Protein AF-0000000068344510 (afdb_homodimer)

pLDDT: mean 94.09, std 10.35, range [37.0, 98.81]

Sequence (194 aa):
MPDELRDVEIIECDMPLVMRVQVCKVINEGQKHCPDEPSFVQYIKKTLDRQFGKLWHVITVHGRYYSFYTYEMGYNFAFRKNDCIFLVYKTPDVEDSMPDELRDVEIIECDMPLVMRVQVCKVINEGQKHCPDEPSFVQYIKKTLDRQFGKLWHVITVHGRYYSFYTYEMGYNFAFRKNDCIFLVYKTPDVEDS

Foldseek 3Di:
DPPLVVVWAWDDFQADPVVVSVLSVQLVVLVVPPPDDVSSQVSSQVVCCVVPNHAKDKDKDQDDDDDDDAFDGNFWTWTDDPNIIITITGHDDVVVD/DPPLVVVWAWDDFQADPVVVSVLSVQLVVLVVPPPDDVSSQVSSQVVCCVVPNHAKDKDKDQDDDDDDDAFDGNFWTWTDDPNIIITITGHDDVVVD

InterPro domains:
  IPR001372 Dynein light chain, type 1/2 [PF01221] (8-91)
  IPR001372 Dynein light chain, type 1/2 [SM01375] (3-91)
  IPR037177 Dynein light chain superfamily [G3DSA:3.30.740.10] (2-91)
  IPR037177 Dynein light chain superfamily [SSF54648] (5-92)

Radius of gyration: 17.05 Å; Cα contacts (8 Å, |Δi|>4): 366; chains: 2; bounding box: 36×46×46 Å

Nearest PDB structures (foldseek):
  2pg1-assembly3_C  TM=8.761E-01  e=5.192E-07  Drosophila melanogaster
  3rjs-assembly1_A-2  TM=8.629E-01  e=4.582E-07  Toxoplasma gondii
  7y8w-assembly4_R  TM=8.671E-01  e=4.877E-07  Caenorhabditis elegans
  2xqq-assembly2_B  TM=8.659E-01  e=5.527E-07  Homo sapiens
  7cnu-assembly2_B  TM=8.631E-01  e=5.883E-07  Homo sapiens

Organism: Clonorchis sinensis (NCBI:txid79923)

Structure (mmCIF, N/CA/C/O backbone):
data_AF-0000000068344510-model_v1
#
loop_
_entity.id
_entity.type
_entity.pdbx_description
1 polymer 'Dynein light chain 1 cytoplasmic'
#
loop_
_atom_site.group_PDB
_atom_site.id
_atom_site.type_symbol
_atom_sit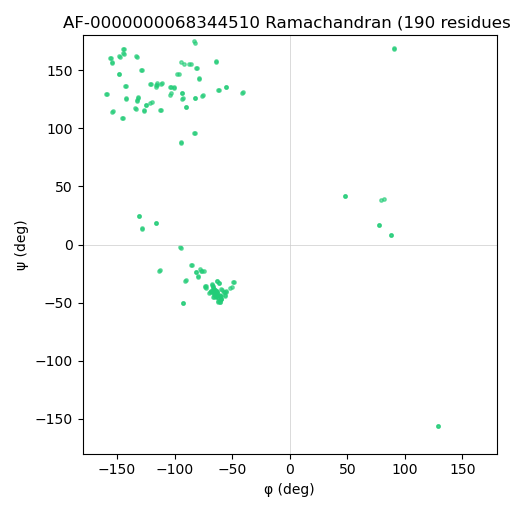e.label_atom_id
_atom_site.label_alt_id
_atom_site.label_comp_id
_atom_site.label_asym_id
_atom_site.label_entity_id
_atom_site.label_seq_id
_atom_site.pdbx_PDB_ins_code
_atom_site.Cartn_x
_atom_site.Cartn_y
_atom_site.Cartn_z
_atom_site.occupancy
_atom_site.B_iso_or_equiv
_atom_site.auth_seq_id
_atom_site.auth_comp_id
_atom_site.auth_asym_id
_atom_site.auth_atom_id
_atom_site.pdbx_PDB_model_num
ATOM 1 N N . MET A 1 1 ? -3.373 -18.516 -24.438 1 74.25 1 MET A N 1
ATOM 2 C CA . MET A 1 1 ? -3.104 -17.766 -23.219 1 74.25 1 MET A CA 1
ATOM 3 C C . MET A 1 1 ? -2.723 -18.719 -22.078 1 74.25 1 MET A C 1
ATOM 5 O O . MET A 1 1 ? -3.293 -19.797 -21.953 1 74.25 1 MET A O 1
ATOM 9 N N . PRO A 1 2 ? -1.475 -18.625 -21.453 1 84.25 2 PRO A N 1
ATOM 10 C CA . PRO A 1 2 ? -1.125 -19.531 -20.359 1 84.25 2 PRO A CA 1
ATOM 11 C C . PRO A 1 2 ? -2.279 -19.75 -19.391 1 84.25 2 PRO A C 1
ATOM 13 O O . PRO A 1 2 ? -3.029 -18.828 -19.094 1 84.25 2 PRO A O 1
ATOM 16 N N . ASP A 1 3 ? -2.613 -20.984 -19.047 1 86.38 3 ASP A N 1
ATOM 17 C CA . ASP A 1 3 ? -3.707 -21.406 -18.172 1 86.38 3 ASP A CA 1
ATOM 18 C C . ASP A 1 3 ? -3.705 -20.609 -16.875 1 86.38 3 ASP A C 1
ATOM 20 O O . ASP A 1 3 ? -4.766 -20.328 -16.297 1 86.38 3 ASP A O 1
ATOM 24 N N . GLU A 1 4 ? -2.467 -20.234 -16.438 1 88.12 4 GLU A N 1
ATOM 25 C CA . GLU A 1 4 ? -2.314 -19.5 -15.188 1 88.12 4 GLU A CA 1
ATOM 26 C C . GLU A 1 4 ? -3.035 -18.156 -15.242 1 88.12 4 GLU A C 1
ATOM 28 O O . GLU A 1 4 ? -3.578 -17.688 -14.234 1 88.12 4 GLU A O 1
ATOM 33 N N . LEU A 1 5 ? -3.092 -17.547 -16.375 1 90.25 5 LEU A N 1
ATOM 34 C CA . LEU A 1 5 ? -3.693 -16.219 -16.547 1 90.25 5 LEU A CA 1
ATOM 35 C C . LEU A 1 5 ? -5.215 -16.328 -16.562 1 90.25 5 LEU A C 1
ATOM 37 O O . LEU A 1 5 ? -5.906 -15.375 -16.188 1 90.25 5 LEU A O 1
ATOM 41 N N . ARG A 1 6 ? -5.668 -17.484 -16.891 1 88.94 6 ARG A N 1
ATOM 42 C CA . ARG A 1 6 ? -7.102 -17.672 -17.062 1 88.94 6 ARG A CA 1
ATOM 43 C C . ARG A 1 6 ? -7.812 -17.719 -15.711 1 88.94 6 ARG A C 1
ATOM 45 O O . ARG A 1 6 ? -8.977 -17.312 -15.602 1 88.94 6 ARG A O 1
ATOM 52 N N . ASP A 1 7 ? -7.141 -18.031 -14.68 1 91.38 7 ASP A N 1
ATOM 53 C CA . ASP A 1 7 ? -7.746 -18.25 -13.375 1 91.38 7 ASP A CA 1
ATOM 54 C C . ASP A 1 7 ? -7.707 -16.984 -12.531 1 91.38 7 ASP A C 1
ATOM 56 O O . ASP A 1 7 ? -8.211 -16.953 -11.406 1 91.38 7 ASP A O 1
ATOM 60 N N . VAL A 1 8 ? -7.082 -15.93 -13.078 1 96.38 8 VAL A N 1
ATOM 61 C CA . VAL A 1 8 ? -6.918 -14.695 -12.32 1 96.38 8 VAL A CA 1
ATOM 62 C C . VAL A 1 8 ? -7.605 -13.547 -13.047 1 96.38 8 VAL A C 1
ATOM 64 O O . VAL A 1 8 ? -7.324 -13.289 -14.219 1 96.38 8 VAL A O 1
ATOM 67 N N . GLU A 1 9 ? -8.555 -12.852 -12.391 1 97.06 9 GLU A N 1
ATOM 68 C CA . GLU A 1 9 ? -9.203 -11.672 -12.961 1 97.06 9 GLU A CA 1
ATOM 69 C C . GLU A 1 9 ? -8.352 -10.422 -12.742 1 97.06 9 GLU A C 1
ATOM 71 O O . GLU A 1 9 ? -8.484 -9.742 -11.719 1 97.06 9 GLU A O 1
ATOM 76 N N . ILE A 1 10 ? -7.582 -10.094 -13.75 1 97.5 10 ILE A N 1
ATOM 77 C CA . ILE A 1 10 ? -6.637 -8.984 -13.648 1 97.5 10 ILE A CA 1
ATOM 78 C C . ILE A 1 10 ? -7.363 -7.668 -13.906 1 97.5 10 ILE A C 1
ATOM 80 O O . ILE A 1 10 ? -8.078 -7.527 -14.898 1 97.5 10 ILE A O 1
ATOM 84 N N . ILE A 1 11 ? -7.203 -6.809 -12.977 1 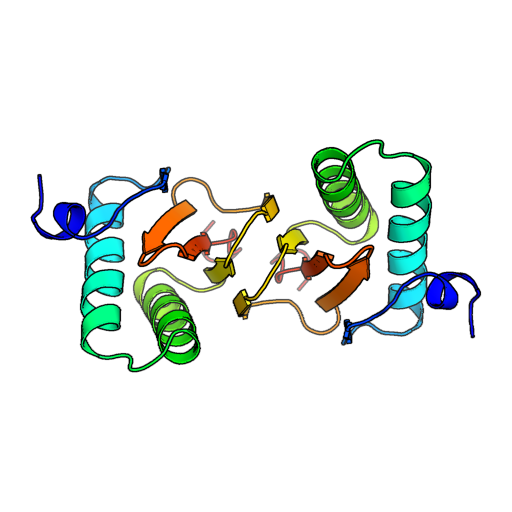96.5 11 ILE A N 1
ATOM 85 C CA . ILE A 1 11 ? -7.816 -5.488 -13.062 1 96.5 11 ILE A CA 1
ATOM 86 C C . ILE A 1 11 ? -6.844 -4.504 -13.703 1 96.5 11 ILE A C 1
ATOM 88 O O . ILE A 1 11 ? -7.234 -3.689 -14.539 1 96.5 11 ILE A O 1
ATOM 92 N N . GLU A 1 12 ? -5.633 -4.449 -13.227 1 97.31 12 GLU A N 1
ATOM 93 C CA . GLU A 1 12 ? -4.543 -3.592 -13.688 1 97.31 12 GLU A CA 1
ATOM 94 C C . GLU A 1 12 ? -3.205 -4.32 -13.633 1 97.31 12 GLU A C 1
ATOM 96 O O . GLU A 1 12 ? -2.932 -5.062 -12.68 1 97.31 12 GLU A O 1
ATOM 101 N N . CYS A 1 13 ? -2.412 -4.117 -14.758 1 98.38 13 CYS A N 1
ATOM 102 C CA . CYS A 1 13 ? -1.115 -4.781 -14.781 1 98.38 13 CYS A CA 1
ATOM 103 C C . CYS A 1 13 ? -0.174 -4.098 -15.766 1 98.38 13 CYS A C 1
ATOM 105 O O . CYS A 1 13 ? -0.553 -3.828 -16.906 1 98.38 13 CYS A O 1
ATOM 107 N N . ASP A 1 14 ? 1.009 -3.793 -15.281 1 98.06 14 ASP A N 1
ATOM 108 C CA . ASP A 1 14 ? 2.031 -3.332 -16.219 1 98.06 14 ASP A CA 1
ATOM 109 C C . ASP A 1 14 ? 3.205 -4.309 -16.266 1 98.06 14 ASP A C 1
ATOM 111 O O . ASP A 1 14 ? 4.277 -3.971 -16.781 1 98.06 14 ASP A O 1
ATOM 115 N N . MET A 1 15 ? 2.977 -5.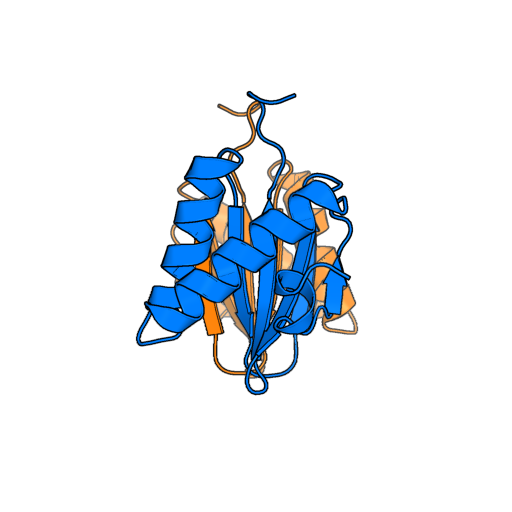543 -15.797 1 97.44 15 MET A N 1
ATOM 116 C CA . MET A 1 15 ? 4.016 -6.57 -15.797 1 97.44 15 MET A CA 1
ATOM 117 C C . MET A 1 15 ? 4.18 -7.176 -17.188 1 97.44 15 MET A C 1
ATOM 119 O O . MET A 1 15 ? 3.191 -7.414 -17.891 1 97.44 15 MET A O 1
ATOM 123 N N . PRO A 1 16 ? 5.426 -7.469 -17.516 1 96.69 16 PRO A N 1
ATOM 124 C CA . PRO A 1 16 ? 5.586 -8.25 -18.75 1 96.69 16 PRO A CA 1
ATOM 125 C C . PRO A 1 16 ? 4.969 -9.641 -18.656 1 96.69 16 PRO A C 1
ATOM 127 O O . PRO A 1 16 ? 4.797 -10.172 -17.547 1 96.69 16 PRO A O 1
ATOM 130 N N . LEU A 1 17 ? 4.68 -10.156 -19.844 1 95.75 17 LEU A N 1
ATOM 131 C CA . LEU A 1 17 ? 3.939 -11.414 -19.891 1 95.75 17 LEU A CA 1
ATOM 132 C C . LEU A 1 17 ? 4.656 -12.5 -19.109 1 95.75 17 LEU A C 1
ATOM 134 O O . LEU A 1 17 ? 4.023 -13.266 -18.375 1 95.75 17 LEU A O 1
ATOM 138 N N . VAL A 1 18 ? 5.906 -12.57 -19.266 1 95.12 18 VAL A N 1
ATOM 139 C CA . VAL A 1 18 ? 6.684 -13.625 -18.625 1 95.12 18 VAL A CA 1
ATOM 140 C C . VAL A 1 18 ? 6.535 -13.531 -17.109 1 95.12 18 VAL A C 1
ATOM 142 O O . VAL A 1 18 ? 6.266 -14.531 -16.438 1 95.12 18 VAL A O 1
ATOM 145 N N . MET A 1 19 ? 6.68 -12.383 -16.562 1 96.5 19 MET A N 1
ATOM 146 C CA . MET A 1 19 ? 6.543 -12.188 -15.117 1 96.5 19 MET A CA 1
ATOM 147 C C . MET A 1 19 ? 5.094 -12.367 -14.68 1 96.5 19 MET A C 1
ATOM 149 O O . MET A 1 19 ? 4.828 -12.969 -13.641 1 96.5 19 MET A O 1
ATOM 153 N N . ARG A 1 20 ? 4.246 -11.852 -15.461 1 97.5 20 ARG A N 1
ATOM 154 C CA . ARG A 1 20 ? 2.822 -11.938 -15.164 1 97.5 20 ARG A CA 1
ATOM 155 C C . ARG A 1 20 ? 2.389 -13.383 -14.969 1 97.5 20 ARG A C 1
ATOM 157 O O . ARG A 1 20 ? 1.623 -13.695 -14.055 1 97.5 20 ARG A O 1
ATOM 164 N N . VAL A 1 21 ? 2.922 -14.25 -15.812 1 97.19 21 VAL A N 1
ATOM 165 C CA . VAL A 1 21 ? 2.592 -15.672 -15.734 1 97.19 21 VAL A CA 1
ATOM 166 C C . VAL A 1 21 ? 3.09 -16.234 -14.406 1 97.19 21 VAL A C 1
ATOM 168 O O . VAL A 1 21 ? 2.377 -17 -13.742 1 97.19 21 VAL A O 1
ATOM 171 N N . GLN A 1 22 ? 4.285 -15.859 -14.047 1 97.5 22 GLN A N 1
ATOM 172 C CA . GLN A 1 22 ? 4.875 -16.344 -12.805 1 97.5 22 GLN A CA 1
ATOM 173 C C . GLN A 1 22 ? 4.098 -15.836 -11.594 1 97.5 22 GLN A C 1
ATOM 175 O O . GLN A 1 22 ? 3.85 -16.578 -10.648 1 97.5 22 GLN A O 1
ATOM 180 N N . VAL A 1 23 ? 3.672 -14.617 -11.562 1 98.25 23 VAL A N 1
ATOM 181 C CA . VAL A 1 23 ? 2.9 -14.031 -10.469 1 98.25 23 VAL A CA 1
ATOM 182 C C . VAL A 1 23 ? 1.546 -14.727 -10.359 1 98.25 23 VAL A C 1
ATOM 184 O O . VAL A 1 23 ? 1.095 -15.055 -9.266 1 98.25 23 VAL A O 1
ATOM 187 N N . CYS A 1 24 ? 0.97 -15.039 -11.508 1 98.38 24 CYS A N 1
ATOM 188 C CA . CYS A 1 24 ? -0.304 -15.742 -11.5 1 98.38 24 CYS A CA 1
ATOM 189 C C . CYS A 1 24 ? -0.142 -17.156 -10.945 1 98.38 24 CYS A C 1
ATOM 191 O O . CYS A 1 24 ? -1.038 -17.656 -10.266 1 98.38 24 CYS A O 1
ATOM 193 N N . LYS A 1 25 ? 0.972 -17.719 -11.266 1 97.81 25 LYS A N 1
ATOM 194 C CA . LYS A 1 25 ? 1.245 -19.016 -10.68 1 97.81 25 LYS A CA 1
ATOM 195 C C . LYS A 1 25 ? 1.303 -18.938 -9.156 1 97.81 25 LYS A C 1
ATOM 197 O O . LYS A 1 25 ? 0.74 -19.797 -8.469 1 97.81 25 LYS A O 1
ATOM 202 N N . VAL A 1 26 ? 1.948 -17.969 -8.625 1 98.31 26 VAL A N 1
ATOM 203 C CA . VAL A 1 26 ? 2.049 -17.75 -7.188 1 98.31 26 VAL A CA 1
ATOM 204 C C . VAL A 1 26 ? 0.655 -17.562 -6.594 1 98.31 26 VAL A C 1
ATOM 206 O O . VAL A 1 26 ? 0.332 -18.156 -5.559 1 98.31 26 VAL A O 1
ATOM 209 N N . ILE A 1 27 ? -0.2 -16.781 -7.23 1 98.31 27 ILE A N 1
ATOM 210 C CA . ILE A 1 27 ? -1.553 -16.484 -6.773 1 98.31 27 ILE A CA 1
ATOM 211 C C . ILE A 1 27 ? -2.383 -17.766 -6.758 1 98.31 27 ILE A C 1
ATOM 213 O O . ILE A 1 27 ? -3.051 -18.062 -5.766 1 98.31 27 ILE A O 1
ATOM 217 N N . ASN A 1 28 ? -2.201 -18.516 -7.867 1 97.62 28 ASN A N 1
ATOM 218 C CA . ASN A 1 28 ? -2.973 -19.75 -7.984 1 97.62 28 ASN A CA 1
ATOM 219 C C . ASN A 1 28 ? -2.557 -20.766 -6.934 1 97.62 28 ASN A C 1
ATOM 221 O O . ASN A 1 28 ? -3.408 -21.438 -6.336 1 97.62 28 ASN A O 1
ATOM 225 N N . GLU A 1 29 ? -1.291 -20.891 -6.688 1 97.69 29 GLU A N 1
ATOM 226 C CA . GLU A 1 29 ? -0.787 -21.781 -5.652 1 97.69 29 GLU A CA 1
ATOM 227 C C . GLU A 1 29 ? -1.246 -21.344 -4.266 1 97.69 29 GLU A C 1
ATOM 229 O O . GLU A 1 29 ? -1.663 -22.172 -3.453 1 97.69 29 GLU A O 1
ATOM 234 N N . GLY A 1 30 ? -1.174 -20.047 -3.941 1 97.75 30 GLY A N 1
ATOM 235 C CA . GLY A 1 30 ? -1.638 -19.531 -2.664 1 97.75 30 GLY A CA 1
ATOM 236 C C . GLY A 1 30 ? -3.109 -19.812 -2.41 1 97.75 30 GLY A C 1
ATOM 237 O O . GLY A 1 30 ? -3.5 -20.141 -1.287 1 97.75 30 GLY A O 1
ATOM 238 N N . GLN A 1 31 ? -3.896 -19.688 -3.484 1 95.94 31 GLN A N 1
ATOM 239 C CA . GLN A 1 31 ? -5.332 -19.922 -3.365 1 95.94 31 GLN A CA 1
ATOM 240 C C . GLN A 1 31 ? -5.629 -21.359 -2.965 1 95.94 31 GLN A C 1
ATOM 242 O O . GLN A 1 31 ? -6.598 -21.625 -2.248 1 95.94 31 GLN A O 1
ATOM 247 N N . LYS A 1 32 ? -4.777 -22.219 -3.387 1 95.62 32 LYS A N 1
ATOM 248 C CA . LYS A 1 32 ? -4.969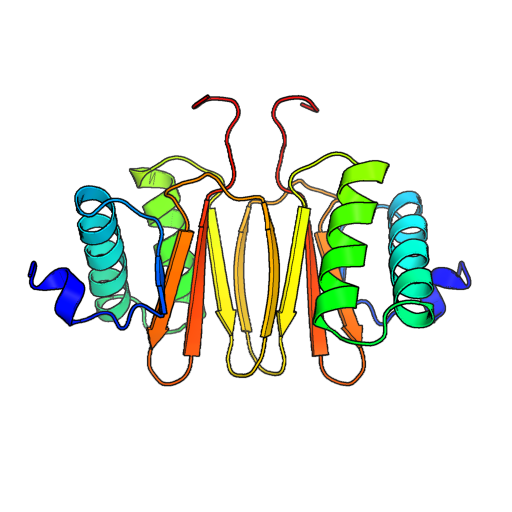 -23.641 -3.1 1 95.62 32 LYS A CA 1
ATOM 249 C C . LYS A 1 32 ? -4.527 -23.969 -1.679 1 95.62 32 LYS A C 1
ATOM 251 O O . LYS A 1 32 ? -5.141 -24.812 -1.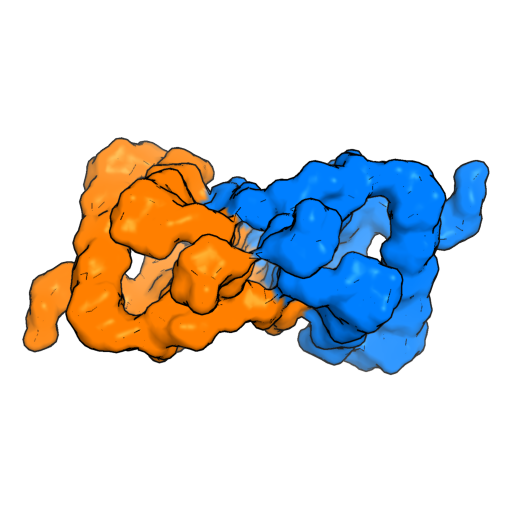016 1 95.62 32 LYS A O 1
ATOM 256 N N . HIS A 1 33 ? -3.57 -23.188 -1.145 1 96.44 33 HIS A N 1
ATOM 257 C CA . HIS A 1 33 ? -2.895 -23.656 0.065 1 96.44 33 HIS A CA 1
ATOM 258 C C . HIS A 1 33 ? -3.24 -22.766 1.256 1 96.44 33 HIS A C 1
ATOM 260 O O . HIS A 1 33 ? -3.092 -23.172 2.408 1 96.44 33 HIS A O 1
ATOM 266 N N . CYS A 1 34 ? -3.67 -21.531 1.018 1 97.69 34 CYS A N 1
ATOM 267 C CA . CYS A 1 34 ? -3.938 -20.609 2.115 1 97.69 34 CYS A CA 1
ATOM 268 C C . CYS A 1 34 ? -5.402 -20.656 2.529 1 97.69 34 CYS A C 1
ATOM 270 O O . CYS A 1 34 ? -6.293 -20.484 1.696 1 97.69 34 CYS A O 1
ATOM 272 N N . PRO A 1 35 ? -5.66 -20.797 3.799 1 96.94 35 PRO A N 1
ATOM 273 C CA . PRO A 1 35 ? -7.035 -21 4.258 1 96.94 35 PRO A CA 1
ATOM 274 C C . PRO A 1 35 ? -7.82 -19.703 4.363 1 96.94 35 PRO A C 1
ATOM 276 O O . PRO A 1 35 ? -9.055 -19.719 4.398 1 96.94 35 PRO A O 1
ATOM 279 N N . ASP A 1 36 ? -7.113 -18.609 4.52 1 97 36 ASP A N 1
ATOM 280 C CA . ASP A 1 36 ? -7.793 -17.328 4.738 1 97 36 ASP A CA 1
ATOM 281 C C . ASP A 1 36 ? -7.047 -16.188 4.055 1 97 36 ASP A C 1
ATOM 283 O O . ASP A 1 36 ? -5.945 -16.391 3.531 1 97 36 ASP A O 1
ATOM 287 N N . GLU A 1 37 ? -7.734 -15.078 4.008 1 96.06 37 GLU A N 1
ATOM 288 C CA . GLU A 1 37 ? -7.227 -13.93 3.268 1 96.06 37 GLU A CA 1
ATOM 289 C C . GLU A 1 37 ? -5.918 -13.422 3.867 1 96.06 37 GLU A C 1
ATOM 291 O O . GLU A 1 37 ? -4.953 -13.164 3.141 1 96.06 37 GLU A O 1
ATOM 296 N N . PRO A 1 38 ? -5.758 -13.336 5.23 1 97.5 38 PRO A N 1
ATOM 297 C CA . PRO A 1 38 ? -4.477 -12.883 5.77 1 97.5 38 PRO A CA 1
ATOM 298 C C . PRO A 1 38 ? -3.32 -13.82 5.426 1 97.5 38 PRO A C 1
ATOM 300 O O . PRO A 1 38 ? -2.229 -13.359 5.082 1 97.5 38 PRO A O 1
ATOM 303 N N . SER A 1 39 ? -3.551 -15.062 5.492 1 98.12 39 SER A N 1
ATOM 304 C CA . SER A 1 39 ? -2.502 -16.016 5.141 1 98.12 39 SER A CA 1
ATOM 305 C C . SER A 1 39 ? -2.172 -15.953 3.654 1 98.12 39 SER A C 1
ATOM 307 O O . SER A 1 39 ? -1.014 -16.109 3.264 1 98.12 39 SER A O 1
ATOM 309 N N . PHE A 1 40 ? -3.197 -15.688 2.875 1 98.38 40 PHE A N 1
ATOM 310 C CA . PHE A 1 40 ? -3.031 -15.555 1.433 1 98.38 40 PHE A CA 1
ATOM 311 C C . PHE A 1 40 ? -2.189 -14.328 1.096 1 98.38 40 PHE A C 1
ATOM 313 O O . PHE A 1 40 ? -1.234 -14.422 0.321 1 98.38 40 PHE A O 1
ATOM 320 N N . VAL A 1 41 ? -2.5 -13.227 1.75 1 98.5 41 VAL A N 1
ATOM 321 C CA . VAL A 1 41 ? -1.786 -11.969 1.56 1 98.5 41 VAL A CA 1
ATOM 322 C C . VAL A 1 41 ? -0.325 -12.141 1.971 1 98.5 41 VAL A C 1
ATOM 324 O O . VAL A 1 41 ? 0.583 -11.766 1.223 1 98.5 41 VAL A O 1
ATOM 327 N N . GLN A 1 42 ? -0.113 -12.742 3.088 1 98.62 42 GLN A N 1
ATOM 328 C CA . GLN A 1 42 ? 1.238 -12.969 3.588 1 98.62 42 GLN A CA 1
ATOM 329 C C . GLN A 1 42 ? 2.023 -13.891 2.656 1 98.62 42 GLN A C 1
ATOM 331 O O . GLN A 1 42 ? 3.195 -13.641 2.371 1 98.62 42 GLN A O 1
ATOM 336 N N . TYR A 1 43 ? 1.381 -14.914 2.141 1 98.81 43 TYR A N 1
ATOM 337 C CA . TYR A 1 43 ? 2.014 -15.875 1.245 1 98.81 43 TYR A CA 1
ATOM 338 C C . TYR A 1 43 ? 2.49 -15.203 -0.035 1 98.81 43 TYR A C 1
ATOM 340 O O . TYR A 1 43 ? 3.633 -15.391 -0.455 1 98.81 43 TYR A O 1
ATOM 348 N N . ILE A 1 44 ? 1.583 -14.422 -0.643 1 98.69 44 ILE A N 1
ATOM 349 C CA . ILE A 1 44 ? 1.931 -13.758 -1.896 1 98.69 44 ILE A CA 1
ATOM 350 C C . ILE A 1 44 ? 3.123 -12.828 -1.676 1 98.69 44 ILE A C 1
ATOM 352 O O . ILE A 1 44 ? 4.105 -12.883 -2.42 1 98.69 44 ILE A O 1
ATOM 356 N N . LYS A 1 45 ? 3.027 -12.023 -0.656 1 98.75 45 LYS A N 1
ATOM 357 C CA . LYS A 1 45 ? 4.078 -11.047 -0.39 1 98.75 45 LYS A CA 1
ATOM 358 C C . LYS A 1 45 ? 5.422 -11.727 -0.164 1 98.75 45 LYS A C 1
ATOM 360 O O . LYS A 1 45 ? 6.426 -11.352 -0.773 1 98.75 45 LYS A O 1
ATOM 365 N N . LYS A 1 46 ? 5.469 -12.75 0.642 1 98.5 46 LYS A N 1
ATOM 366 C CA . LYS A 1 46 ? 6.715 -13.43 0.983 1 98.5 46 LYS A CA 1
ATOM 367 C C . LYS A 1 46 ? 7.285 -14.172 -0.223 1 98.5 46 LYS A C 1
ATOM 369 O O . LYS A 1 46 ? 8.5 -14.18 -0.439 1 98.5 46 LYS A O 1
ATOM 374 N N . THR A 1 47 ? 6.426 -14.789 -0.986 1 98.69 47 THR A N 1
ATOM 375 C CA . THR A 1 47 ? 6.871 -15.539 -2.156 1 98.69 47 THR A CA 1
ATOM 376 C C . THR A 1 47 ? 7.457 -14.602 -3.207 1 98.69 47 THR A C 1
ATOM 378 O O . THR A 1 47 ? 8.516 -14.891 -3.779 1 98.69 47 THR A O 1
ATOM 381 N N . LEU A 1 48 ? 6.859 -13.477 -3.377 1 98.5 48 LEU A N 1
ATOM 382 C CA . LEU A 1 48 ? 7.355 -12.531 -4.367 1 98.5 48 LEU A CA 1
ATOM 383 C C . LEU A 1 48 ? 8.648 -11.867 -3.893 1 98.5 48 LEU A C 1
ATOM 385 O O . LEU A 1 48 ? 9.547 -11.609 -4.691 1 98.5 48 LEU A O 1
ATOM 389 N N . ASP A 1 49 ? 8.695 -11.641 -2.605 1 97.56 49 ASP A N 1
ATOM 390 C CA . ASP A 1 49 ? 9.969 -11.164 -2.066 1 97.56 49 ASP A CA 1
ATOM 391 C C . ASP A 1 49 ? 11.102 -12.141 -2.381 1 97.56 49 ASP A C 1
ATOM 393 O O . ASP A 1 49 ? 12.203 -11.727 -2.746 1 97.56 49 ASP A O 1
ATOM 397 N N . ARG A 1 50 ? 10.812 -13.359 -2.27 1 97.94 50 ARG A N 1
ATOM 398 C CA . ARG A 1 50 ? 11.82 -14.398 -2.461 1 97.94 50 ARG A CA 1
ATOM 399 C C . ARG A 1 50 ? 12.164 -14.562 -3.938 1 97.94 50 ARG A C 1
ATOM 401 O O . ARG A 1 50 ? 13.328 -14.727 -4.297 1 97.94 50 ARG A O 1
ATOM 408 N N . GLN A 1 51 ? 11.195 -14.422 -4.785 1 97.56 51 GLN A N 1
ATOM 409 C CA . GLN A 1 51 ? 11.383 -14.773 -6.191 1 97.56 51 GLN A CA 1
ATOM 410 C C . GLN A 1 51 ? 11.867 -13.57 -6.996 1 97.56 51 GLN A C 1
ATOM 412 O O . GLN A 1 51 ? 12.609 -13.727 -7.965 1 97.56 51 GLN A O 1
ATOM 41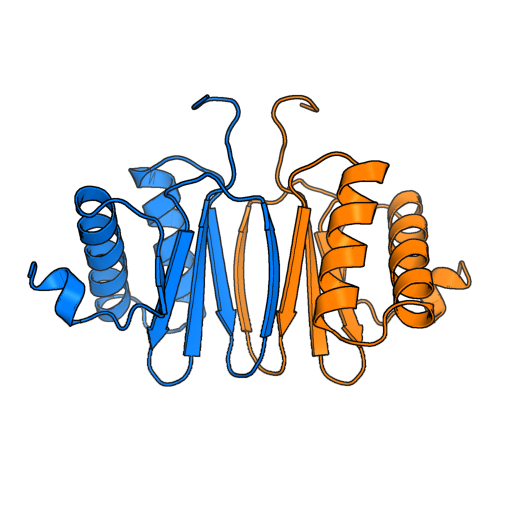7 N N . PHE A 1 52 ? 11.422 -12.375 -6.531 1 96.12 52 PHE A N 1
ATOM 418 C CA . PHE A 1 52 ? 11.68 -11.227 -7.395 1 96.12 52 PHE A CA 1
ATOM 419 C C . PHE A 1 52 ? 12.367 -10.109 -6.621 1 96.12 52 PHE A C 1
ATOM 421 O O . PHE A 1 52 ? 12.445 -8.977 -7.098 1 96.12 52 PHE A O 1
ATOM 428 N N . GLY A 1 53 ? 12.852 -10.367 -5.461 1 94.88 53 GLY A N 1
ATOM 429 C CA . GLY A 1 53 ? 13.484 -9.352 -4.645 1 94.88 53 GLY A CA 1
ATOM 430 C C . GLY A 1 53 ? 12.523 -8.641 -3.713 1 94.88 53 GLY A C 1
ATOM 431 O O . GLY A 1 53 ? 11.312 -8.641 -3.949 1 94.88 53 GLY A O 1
ATOM 432 N N . LYS A 1 54 ? 12.992 -7.891 -2.795 1 94.25 54 LYS A N 1
ATOM 433 C CA . LYS A 1 54 ? 12.219 -7.355 -1.677 1 94.25 54 LYS A CA 1
ATOM 434 C C . LYS A 1 54 ? 11.453 -6.102 -2.086 1 94.25 54 LYS A C 1
ATOM 436 O O . LYS A 1 54 ? 11.539 -5.66 -3.234 1 94.25 54 LYS A O 1
ATOM 441 N N . LEU A 1 55 ? 10.578 -5.641 -1.058 1 96.06 55 LEU A N 1
ATOM 442 C CA . LEU A 1 55 ? 9.797 -4.41 -1.02 1 96.06 55 LEU A CA 1
ATOM 443 C C . LEU A 1 55 ? 8.5 -4.566 -1.807 1 96.06 55 LEU A C 1
ATOM 445 O O . LEU A 1 55 ? 8.141 -3.697 -2.604 1 96.06 55 LEU A O 1
ATOM 449 N N . TRP A 1 56 ? 7.953 -5.707 -1.659 1 98.06 56 TRP A N 1
ATOM 450 C CA . TRP A 1 56 ? 6.617 -5.922 -2.201 1 98.06 56 TRP A CA 1
ATOM 451 C C . TRP A 1 56 ? 5.547 -5.48 -1.207 1 98.06 56 TRP A C 1
ATOM 453 O O . TRP A 1 56 ? 5.785 -5.461 0.003 1 98.06 56 TRP A O 1
ATOM 463 N N . HIS A 1 57 ? 4.387 -5.16 -1.734 1 98.75 57 HIS A N 1
ATOM 464 C CA . HIS A 1 57 ? 3.201 -4.727 -1.006 1 98.75 57 HIS A CA 1
ATOM 465 C C . HIS A 1 57 ? 1.962 -5.484 -1.475 1 98.75 57 HIS A C 1
ATOM 467 O O . HIS A 1 57 ? 1.69 -5.555 -2.676 1 98.75 57 HIS A O 1
ATOM 473 N N . VAL A 1 58 ? 1.272 -6.121 -0.59 1 98.81 58 VAL A N 1
ATOM 474 C CA . VAL A 1 58 ? 0.008 -6.773 -0.916 1 98.81 58 VAL A CA 1
ATOM 475 C C . VAL A 1 58 ? -1.093 -6.258 0.008 1 98.81 58 VAL A C 1
ATOM 477 O O . VAL A 1 58 ? -0.977 -6.348 1.232 1 98.81 58 VAL A O 1
ATOM 480 N N . ILE A 1 59 ? -2.115 -5.684 -0.515 1 98.62 59 ILE A N 1
ATOM 481 C CA . ILE A 1 59 ? -3.236 -5.117 0.228 1 98.62 59 ILE A CA 1
ATOM 482 C C . ILE A 1 59 ? -4.555 -5.602 -0.377 1 98.62 59 ILE A C 1
ATOM 484 O O . ILE A 1 59 ? -4.73 -5.574 -1.598 1 98.62 59 ILE A O 1
ATOM 488 N N . THR A 1 60 ? -5.422 -6.152 0.375 1 98.06 60 THR A N 1
ATOM 489 C CA . THR A 1 60 ? -6.754 -6.52 -0.096 1 98.06 60 THR A CA 1
ATOM 490 C C . THR A 1 60 ? -7.773 -5.453 0.278 1 98.06 60 THR A C 1
ATOM 492 O O . THR A 1 60 ? -7.68 -4.84 1.344 1 98.06 60 THR A O 1
ATOM 495 N N . VAL A 1 61 ? -8.734 -5.258 -0.523 1 97 61 VAL A N 1
ATOM 496 C CA . VAL A 1 61 ? -9.781 -4.262 -0.285 1 97 61 VAL A CA 1
ATOM 497 C C . VAL A 1 61 ? -11.148 -4.875 -0.567 1 97 61 VAL A C 1
ATOM 499 O O . VAL A 1 61 ? -11.414 -5.336 -1.681 1 97 61 VAL A O 1
ATOM 502 N N . HIS A 1 62 ? -11.93 -4.91 0.53 1 95.62 62 HIS A N 1
ATOM 503 C CA . HIS A 1 62 ? -13.336 -5.246 0.363 1 95.62 62 HIS A CA 1
ATOM 504 C C . HIS A 1 62 ? -14.195 -3.992 0.243 1 95.62 62 HIS A C 1
ATOM 506 O O . HIS A 1 62 ? -14.547 -3.379 1.252 1 95.62 62 HIS A O 1
ATOM 512 N N . GLY A 1 63 ? -14.375 -3.451 -0.998 1 93.12 63 GLY A N 1
ATOM 513 C CA . GLY A 1 63 ? -15.094 -2.207 -1.229 1 93.12 63 GLY A CA 1
ATOM 514 C C . GLY A 1 63 ? -14.312 -1.219 -2.076 1 93.12 63 GLY A C 1
ATOM 515 O O . GLY A 1 63 ? -13.453 -1.612 -2.863 1 93.12 63 GLY A O 1
ATOM 516 N N . ARG A 1 64 ? -14.641 0.038 -1.925 1 94.25 64 ARG A N 1
ATOM 517 C CA . ARG A 1 64 ? -14 1.091 -2.709 1 94.25 64 ARG A CA 1
ATOM 518 C C . ARG A 1 64 ? -12.656 1.48 -2.109 1 94.25 64 ARG A C 1
ATOM 520 O O . ARG A 1 64 ? -12.438 1.315 -0.907 1 94.25 64 ARG A O 1
ATOM 527 N N . TYR A 1 65 ? -11.82 1.944 -3.031 1 96.81 65 TYR A N 1
ATOM 528 C CA . TYR A 1 65 ? -10.508 2.398 -2.586 1 96.81 65 TYR A CA 1
ATOM 529 C C . TYR A 1 65 ? -9.938 3.438 -3.543 1 96.81 65 TYR A C 1
ATOM 531 O O . TYR A 1 65 ? -10.359 3.525 -4.699 1 96.81 65 TYR A O 1
ATOM 539 N N . TYR A 1 66 ? -9.062 4.23 -3.047 1 97.38 66 TYR A N 1
ATOM 540 C CA . TYR A 1 66 ? -8.164 5.074 -3.826 1 97.38 66 TYR A CA 1
ATOM 541 C C . TYR A 1 66 ? -6.719 4.879 -3.391 1 97.38 66 TYR A C 1
ATOM 543 O O . TYR A 1 66 ? -6.453 4.488 -2.252 1 97.38 66 TYR A O 1
ATOM 551 N N . SER A 1 67 ? -5.855 5.059 -4.309 1 97.75 67 SER A N 1
ATOM 552 C CA . SER A 1 67 ? -4.457 4.844 -3.959 1 97.75 67 SER A CA 1
ATOM 553 C C . SER A 1 67 ? -3.539 5.77 -4.754 1 97.75 67 SER A C 1
ATOM 555 O O . SER A 1 67 ? -3.869 6.164 -5.875 1 97.75 67 SER A O 1
ATOM 557 N N . PHE A 1 68 ? -2.475 6.168 -4.121 1 97.94 68 PHE A N 1
ATOM 558 C CA . PHE A 1 68 ? -1.366 6.883 -4.742 1 97.94 68 PHE A CA 1
ATOM 559 C C . PHE A 1 68 ? -0.04 6.48 -4.109 1 97.94 68 PHE A C 1
ATOM 561 O O . PHE A 1 68 ? 0.186 6.723 -2.922 1 97.94 68 PHE A O 1
ATOM 568 N N . TYR A 1 69 ? 0.768 5.734 -4.855 1 97.44 69 TYR A N 1
ATOM 569 C CA . TYR A 1 69 ? 2.018 5.215 -4.316 1 97.44 69 TYR A CA 1
ATOM 570 C C . TYR A 1 69 ? 3.082 5.109 -5.402 1 97.44 69 TYR A C 1
ATOM 572 O O . TYR A 1 69 ? 2.768 5.152 -6.594 1 97.44 69 TYR A O 1
ATOM 580 N N . THR A 1 70 ? 4.273 5.012 -4.992 1 93.19 70 THR A N 1
ATOM 581 C CA . THR A 1 70 ? 5.402 4.828 -5.898 1 93.19 70 THR A CA 1
ATOM 582 C C . THR A 1 70 ? 5.727 3.346 -6.062 1 93.19 70 THR A C 1
ATOM 584 O O . THR A 1 70 ? 5.848 2.619 -5.07 1 93.19 70 THR A O 1
ATOM 587 N N . TYR A 1 71 ? 5.762 2.898 -7.227 1 94.62 71 TYR A N 1
ATOM 588 C CA . TYR A 1 71 ? 6.148 1.516 -7.477 1 94.62 71 TYR A CA 1
ATOM 589 C C . TYR A 1 71 ? 7.168 1.432 -8.602 1 94.62 71 TYR A C 1
ATOM 591 O O . TYR A 1 71 ? 7.363 2.396 -9.352 1 94.62 71 TYR A O 1
ATOM 599 N N . GLU A 1 72 ? 7.859 0.353 -8.688 1 94.56 72 GLU A N 1
ATOM 600 C CA . GLU A 1 72 ? 8.773 0.069 -9.789 1 94.56 72 GLU A CA 1
ATOM 601 C C . GLU A 1 72 ? 8.008 -0.328 -11.047 1 94.56 72 GLU A C 1
ATOM 603 O O . GLU A 1 72 ? 7.184 -1.245 -11.016 1 94.56 72 GLU A O 1
ATOM 608 N N . MET A 1 73 ? 8.398 0.391 -12.117 1 95.19 73 MET A N 1
ATOM 609 C CA . MET A 1 73 ? 7.711 0.102 -13.375 1 95.19 73 MET A CA 1
ATOM 610 C C . MET A 1 73 ? 7.82 -1.377 -13.727 1 95.19 73 MET A C 1
ATOM 612 O O . MET A 1 73 ? 8.891 -1.971 -13.602 1 95.19 73 MET A O 1
ATOM 616 N N . GLY A 1 74 ? 6.691 -2 -14.156 1 97.19 74 GLY A N 1
ATOM 617 C CA . GLY A 1 74 ? 6.684 -3.398 -14.562 1 97.19 74 GLY A CA 1
ATOM 618 C C . GLY A 1 74 ? 6.438 -4.352 -13.406 1 97.19 74 GLY A C 1
ATOM 619 O O . GLY A 1 74 ? 6.566 -5.566 -13.562 1 97.19 74 GLY A O 1
ATOM 620 N N . TYR A 1 75 ? 6.098 -3.762 -12.281 1 98 75 TYR A N 1
ATOM 621 C CA . TYR A 1 75 ? 5.926 -4.633 -11.125 1 98 75 TYR A CA 1
ATOM 622 C C . TYR A 1 75 ? 4.613 -4.344 -10.406 1 98 75 TYR A C 1
ATOM 624 O O . TYR A 1 75 ? 4.512 -4.504 -9.188 1 98 75 TYR A O 1
ATOM 632 N N . ASN A 1 76 ? 3.66 -3.803 -11.078 1 98.5 76 ASN A N 1
ATOM 633 C CA . ASN A 1 76 ? 2.328 -3.557 -10.539 1 98.5 76 ASN A CA 1
ATOM 634 C C . ASN A 1 76 ? 1.318 -4.582 -11.055 1 98.5 76 ASN A C 1
ATOM 636 O O . ASN A 1 76 ? 1.278 -4.871 -12.25 1 98.5 76 ASN A O 1
ATOM 640 N N . PHE A 1 77 ? 0.526 -5.078 -10.195 1 98.69 77 PHE A N 1
ATOM 641 C CA . PHE A 1 77 ? -0.417 -6.148 -10.492 1 98.69 77 PHE A CA 1
ATOM 642 C C . PHE A 1 77 ? -1.609 -6.102 -9.547 1 98.69 77 PHE A C 1
ATOM 644 O O . PHE A 1 77 ? -1.457 -6.289 -8.336 1 98.69 77 PHE A O 1
ATOM 651 N N . ALA A 1 78 ? -2.793 -5.828 -10.078 1 98.5 78 ALA A N 1
ATOM 652 C CA . ALA A 1 78 ? -4.016 -5.848 -9.281 1 98.5 78 ALA A CA 1
ATOM 653 C C . ALA A 1 78 ? -5.023 -6.844 -9.852 1 98.5 78 ALA A C 1
ATOM 655 O O . ALA A 1 78 ? -5.191 -6.938 -11.07 1 98.5 78 ALA A O 1
ATOM 656 N N . PHE A 1 79 ? -5.668 -7.578 -9.008 1 98.56 79 PHE A N 1
ATOM 657 C CA . PHE A 1 79 ? -6.621 -8.578 -9.469 1 98.56 79 PHE A CA 1
ATOM 658 C C . PHE A 1 79 ? -7.805 -8.68 -8.508 1 98.56 79 PHE A C 1
ATOM 660 O O . PHE A 1 79 ? -7.77 -8.117 -7.41 1 98.56 79 PHE A O 1
ATOM 667 N N . ARG A 1 80 ? -8.828 -9.305 -8.992 1 97.5 80 ARG A N 1
ATOM 668 C CA . ARG A 1 80 ? -10.039 -9.477 -8.195 1 97.5 80 ARG A CA 1
ATOM 669 C C . ARG A 1 80 ? -10.289 -10.953 -7.898 1 97.5 80 ARG A C 1
ATOM 671 O O . ARG A 1 80 ? -10.094 -11.812 -8.766 1 97.5 80 ARG A O 1
ATOM 678 N N . LYS A 1 81 ? -10.695 -11.234 -6.672 1 95.25 81 LYS A N 1
ATOM 679 C CA . LYS A 1 81 ? -11.141 -12.562 -6.246 1 95.25 81 LYS A CA 1
ATOM 680 C C . LYS A 1 81 ? -12.312 -12.461 -5.27 1 95.25 81 LYS A C 1
ATOM 682 O O . LYS A 1 81 ? -12.188 -11.828 -4.215 1 95.25 81 LYS A O 1
ATOM 687 N N . ASN A 1 82 ? -13.453 -13.133 -5.543 1 89.94 82 ASN A N 1
ATOM 688 C CA . ASN A 1 82 ? -14.633 -13.164 -4.68 1 89.94 82 ASN A CA 1
ATOM 689 C C . ASN A 1 82 ? -15.023 -11.758 -4.223 1 89.94 82 ASN A C 1
ATOM 691 O O . ASN A 1 82 ? -15.219 -11.523 -3.029 1 89.94 82 ASN A O 1
ATOM 695 N N . ASP A 1 83 ? -15.016 -10.773 -4.953 1 90.44 83 ASP A N 1
ATOM 696 C CA . ASP A 1 83 ? -15.461 -9.398 -4.723 1 90.44 83 ASP A CA 1
ATOM 697 C C . ASP A 1 83 ? -14.438 -8.625 -3.891 1 90.44 83 ASP A C 1
ATOM 699 O O . ASP A 1 83 ? -14.773 -7.613 -3.273 1 90.44 83 ASP A O 1
ATOM 703 N N . CYS A 1 84 ? -13.32 -9.133 -3.838 1 96.12 84 CYS A N 1
ATOM 704 C CA . CYS A 1 84 ? -12.172 -8.5 -3.189 1 96.12 84 CYS A CA 1
ATOM 705 C C . CYS A 1 84 ? -11.133 -8.078 -4.219 1 96.12 84 CYS A C 1
ATOM 707 O O . CYS A 1 84 ? -10.898 -8.789 -5.199 1 96.12 84 CYS A O 1
ATOM 709 N N . ILE A 1 85 ? -10.578 -6.887 -4.004 1 97.69 85 ILE A N 1
ATOM 710 C CA . ILE A 1 85 ? -9.492 -6.426 -4.859 1 97.69 85 ILE A CA 1
ATOM 711 C C . ILE A 1 85 ? -8.156 -6.629 -4.152 1 97.69 85 ILE A C 1
ATOM 713 O O . ILE A 1 85 ? -8.031 -6.359 -2.955 1 97.69 85 ILE A O 1
ATOM 717 N N . PHE A 1 86 ? -7.164 -7.148 -4.867 1 98.56 86 PHE A N 1
ATOM 718 C CA . PHE A 1 86 ? -5.801 -7.324 -4.371 1 98.56 86 PHE A CA 1
ATOM 719 C C . PHE A 1 86 ? -4.836 -6.398 -5.102 1 98.56 86 PHE A C 1
ATOM 721 O O . PHE A 1 86 ? -4.703 -6.469 -6.324 1 98.56 86 PHE A O 1
ATOM 728 N N . LEU A 1 87 ? -4.246 -5.465 -4.348 1 98.69 87 LEU A N 1
ATOM 729 C CA . LEU A 1 87 ? -3.145 -4.66 -4.867 1 98.69 87 LEU A CA 1
ATOM 730 C C . LEU A 1 87 ? -1.805 -5.332 -4.582 1 98.69 87 LEU A C 1
ATOM 732 O O . LEU A 1 87 ? -1.479 -5.617 -3.43 1 98.69 87 LEU A O 1
ATOM 736 N N . VAL A 1 88 ? -1.082 -5.664 -5.637 1 98.81 88 VAL A N 1
ATOM 737 C CA . VAL A 1 88 ? 0.223 -6.312 -5.547 1 98.81 88 VAL A CA 1
ATOM 738 C C . VAL A 1 88 ? 1.252 -5.516 -6.348 1 98.81 88 VAL A C 1
ATOM 740 O O . VAL A 1 88 ? 1.138 -5.398 -7.57 1 98.81 88 VAL A O 1
ATOM 743 N N . TYR A 1 89 ? 2.275 -4.945 -5.531 1 98.69 89 TYR A N 1
ATOM 744 C CA . TYR A 1 89 ? 3.254 -4.156 -6.27 1 98.69 89 TYR A CA 1
ATOM 745 C C . TYR A 1 89 ? 4.578 -4.086 -5.52 1 98.69 89 TYR A C 1
ATOM 747 O O . TYR A 1 89 ? 4.645 -4.418 -4.332 1 98.69 89 TYR A O 1
ATOM 755 N N . LYS A 1 90 ? 5.57 -3.758 -6.281 1 97.5 90 LYS A N 1
ATOM 756 C CA . LYS A 1 90 ? 6.93 -3.656 -5.754 1 97.5 90 LYS A CA 1
ATOM 757 C C . LYS A 1 90 ? 7.453 -2.229 -5.859 1 97.5 90 LYS A C 1
ATOM 759 O O . LYS A 1 90 ? 7.23 -1.553 -6.867 1 97.5 90 LYS A O 1
ATOM 764 N N . THR A 1 91 ? 8.109 -1.747 -4.82 1 96.69 91 THR A N 1
ATOM 765 C CA . THR A 1 91 ? 8.773 -0.453 -4.906 1 96.69 91 THR A CA 1
ATOM 766 C C . THR A 1 91 ? 10.25 -0.625 -5.277 1 96.69 91 THR A C 1
ATOM 768 O O . THR A 1 91 ? 10.805 -1.714 -5.125 1 96.69 91 THR A O 1
ATOM 771 N N . PRO A 1 92 ? 10.898 0.422 -5.848 1 92.19 92 PRO A N 1
ATOM 772 C CA . PRO A 1 92 ? 12.305 0.307 -6.25 1 92.19 92 PRO A CA 1
ATOM 773 C C . PRO A 1 92 ? 13.234 0.04 -5.07 1 92.19 92 PRO A C 1
ATOM 775 O O . PRO A 1 92 ? 13.023 0.573 -3.977 1 92.19 92 PRO A O 1
ATOM 778 N N . ASP A 1 93 ? 14.117 -0.991 -5.332 1 79.62 93 ASP A N 1
ATOM 779 C CA . ASP A 1 93 ? 15.125 -1.279 -4.324 1 79.62 93 ASP A CA 1
ATOM 780 C C . ASP A 1 93 ? 16.5 -0.752 -4.754 1 79.62 93 ASP A C 1
ATOM 782 O O . ASP A 1 93 ? 16.75 -0.585 -5.945 1 79.62 93 ASP A O 1
ATOM 786 N N . VAL A 1 94 ? 17.219 -0.035 -4.027 1 60.22 94 VAL A N 1
ATOM 787 C CA . VAL A 1 94 ? 18.562 0.418 -4.391 1 60.22 94 VAL A CA 1
ATOM 788 C C . VAL A 1 94 ? 19.406 -0.771 -4.852 1 60.22 94 VAL A C 1
ATOM 790 O O . VAL A 1 94 ? 20.391 -0.598 -5.566 1 60.22 94 VAL A O 1
ATOM 793 N N . GLU A 1 95 ? 19.281 -1.805 -4.336 1 52.47 95 GLU A N 1
ATOM 794 C CA . GLU A 1 95 ? 20.156 -2.895 -4.762 1 52.47 95 GLU A CA 1
ATOM 795 C C . GLU A 1 95 ? 19.859 -3.297 -6.207 1 52.47 95 GLU A C 1
ATOM 797 O O . GLU A 1 95 ? 20.75 -3.807 -6.902 1 52.47 95 GLU A O 1
ATOM 802 N N . ASP A 1 96 ? 18.797 -3.326 -6.652 1 44.44 96 ASP A N 1
ATOM 803 C CA . ASP A 1 96 ? 18.469 -3.795 -8 1 44.44 96 ASP A CA 1
ATOM 804 C C . ASP A 1 96 ? 18.641 -2.674 -9.023 1 44.44 96 ASP A C 1
ATOM 806 O O . ASP A 1 96 ? 18.453 -2.889 -10.227 1 44.44 96 ASP A O 1
ATOM 810 N N . SER A 1 97 ? 18.703 -1.391 -8.672 1 37 97 SER A N 1
ATOM 811 C CA . SER A 1 97 ? 18.984 -0.427 -9.727 1 37 97 SER A CA 1
ATOM 812 C C . SER A 1 97 ? 20.484 -0.385 -10.047 1 37 97 SER A C 1
ATOM 814 O O . SER A 1 97 ? 21.312 -0.606 -9.164 1 37 97 SER A O 1
ATOM 816 N N . MET B 1 1 ? -1.676 17.547 24.594 1 74.44 1 MET B N 1
ATOM 817 C CA . MET B 1 1 ? -1.528 16.859 23.312 1 74.44 1 MET B CA 1
ATOM 818 C C . MET B 1 1 ? -1.63 17.844 22.156 1 74.44 1 MET B C 1
ATOM 820 O O . MET B 1 1 ? -2.455 18.75 22.188 1 74.44 1 MET B O 1
ATOM 824 N N . PRO B 1 2 ? -0.574 18.016 21.281 1 84.25 2 PRO B N 1
ATOM 825 C CA . PRO B 1 2 ? -0.695 18.953 20.156 1 84.25 2 PRO B CA 1
ATOM 826 C C . PRO B 1 2 ? -2.062 18.891 19.484 1 84.25 2 PRO B C 1
ATOM 828 O O . PRO B 1 2 ? -2.635 17.812 19.344 1 84.25 2 PRO B O 1
ATOM 831 N N . ASP B 1 3 ? -2.732 20.016 19.25 1 86.62 3 ASP B N 1
ATOM 832 C CA . ASP B 1 3 ? -4.062 20.156 18.672 1 86.62 3 ASP B CA 1
ATOM 833 C C . ASP B 1 3 ? -4.195 19.344 17.391 1 86.62 3 ASP B C 1
ATOM 835 O O . ASP B 1 3 ? -5.27 18.828 17.078 1 86.62 3 ASP B O 1
ATOM 839 N N . GLU B 1 4 ? -3.047 19.234 16.672 1 88.44 4 GLU B N 1
ATOM 840 C CA . GLU B 1 4 ? -3.037 18.516 15.398 1 88.44 4 GLU B CA 1
ATOM 841 C C . GLU B 1 4 ? -3.412 17.047 15.586 1 88.44 4 GLU B C 1
ATOM 843 O O . GLU B 1 4 ? -4.062 16.453 14.727 1 88.44 4 GLU B O 1
ATOM 848 N N . LEU B 1 5 ? -3.066 16.484 16.672 1 90.44 5 LEU B N 1
ATOM 849 C CA . LEU B 1 5 ? -3.303 15.062 16.938 1 90.44 5 LEU B CA 1
ATOM 850 C C . LEU B 1 5 ? -4.762 14.82 17.328 1 90.44 5 LEU B C 1
ATOM 852 O O . LEU B 1 5 ? -5.289 13.727 17.094 1 90.44 5 LEU B O 1
ATOM 856 N N . ARG B 1 6 ? -5.371 15.867 17.766 1 88.94 6 ARG B N 1
ATOM 857 C CA . ARG B 1 6 ? -6.73 15.734 18.281 1 88.94 6 ARG B CA 1
ATOM 858 C C . ARG B 1 6 ? -7.73 15.578 17.125 1 88.94 6 ARG B C 1
ATOM 860 O O . ARG B 1 6 ? -8.766 14.93 17.297 1 88.94 6 ARG B O 1
ATOM 867 N N . ASP B 1 7 ? -7.398 16 15.977 1 91.38 7 ASP B N 1
ATOM 868 C CA . ASP B 1 7 ? -8.328 16.047 14.852 1 91.38 7 ASP B CA 1
ATOM 869 C C . ASP B 1 7 ? -8.195 14.789 13.984 1 91.38 7 ASP B C 1
ATOM 871 O O . ASP B 1 7 ? -8.914 14.633 13 1 91.38 7 ASP B O 1
ATOM 875 N N . VAL B 1 8 ? -7.25 13.906 14.359 1 96.44 8 VAL B N 1
ATOM 876 C CA . VAL B 1 8 ? -6.988 12.727 13.547 1 96.44 8 VAL B CA 1
ATOM 877 C C . VAL B 1 8 ? -7.211 11.469 14.383 1 96.44 8 VAL B C 1
ATOM 879 O O . VAL B 1 8 ? -6.613 11.312 15.453 1 96.44 8 VAL B O 1
ATOM 882 N N . GLU B 1 9 ? -8.109 10.578 13.953 1 97.06 9 GLU B N 1
ATOM 883 C CA . GLU B 1 9 ? -8.32 9.297 14.617 1 97.06 9 GLU B CA 1
ATOM 884 C C . GLU B 1 9 ? -7.289 8.266 14.18 1 97.06 9 GLU B C 1
ATOM 886 O O . GLU B 1 9 ? -7.5 7.547 13.195 1 97.06 9 GLU B O 1
ATOM 891 N N . ILE B 1 10 ? -6.258 8.141 14.977 1 97.5 10 ILE B N 1
ATOM 892 C CA . ILE B 1 10 ? -5.141 7.266 14.633 1 97.5 10 ILE B CA 1
ATOM 893 C C . ILE B 1 10 ? -5.477 5.824 15.008 1 97.5 10 ILE B C 1
ATOM 895 O O . ILE B 1 10 ? -5.891 5.555 16.141 1 97.5 10 ILE B O 1
ATOM 899 N N . ILE B 1 11 ? -5.34 5.004 14.047 1 96.56 11 ILE B N 1
ATOM 900 C CA . ILE B 1 11 ? -5.609 3.582 14.234 1 96.56 11 ILE B CA 1
ATOM 901 C C . ILE B 1 11 ? -4.32 2.854 14.609 1 96.56 11 ILE B C 1
ATOM 903 O O . ILE B 1 11 ? -4.316 1.992 15.484 1 96.56 11 ILE B O 1
ATOM 907 N N . GLU B 1 12 ? -3.277 3.066 13.859 1 97.44 12 GLU B N 1
ATOM 908 C CA . GLU B 1 12 ? -1.95 2.482 14.031 1 97.44 12 GLU B CA 1
ATOM 909 C C . GLU B 1 12 ? -0.857 3.488 13.688 1 97.44 12 GLU B C 1
ATOM 911 O O . GLU B 1 12 ? -0.983 4.242 12.719 1 97.44 12 GLU B O 1
ATOM 916 N N . CYS B 1 13 ? 0.2 3.492 14.602 1 98.38 13 CYS B N 1
ATOM 917 C CA . CYS B 1 13 ? 1.288 4.426 14.344 1 98.38 13 CYS B CA 1
ATOM 918 C C . CYS B 1 13 ? 2.561 4 15.062 1 98.38 13 CYS B C 1
ATOM 920 O O . CYS B 1 13 ? 2.527 3.688 16.25 1 98.38 13 CYS B O 1
ATOM 922 N N . ASP B 1 14 ? 3.639 3.953 14.297 1 98.06 14 ASP B N 1
ATOM 923 C CA . ASP B 1 14 ? 4.926 3.758 14.961 1 98.06 14 ASP B CA 1
ATOM 924 C C . ASP B 1 14 ? 5.832 4.973 14.766 1 98.06 14 ASP B C 1
ATOM 926 O O . ASP B 1 14 ? 7.039 4.895 15 1 98.06 14 ASP B O 1
ATOM 930 N N . MET B 1 15 ? 5.227 6.105 14.398 1 97.5 15 MET B N 1
ATOM 931 C CA . MET B 1 15 ? 5.98 7.336 14.18 1 97.5 15 MET B CA 1
ATOM 932 C C . MET B 1 15 ? 6.32 8.008 15.508 1 97.5 15 MET B C 1
ATOM 934 O O . MET B 1 15 ? 5.496 8.039 16.422 1 97.5 15 MET B O 1
ATOM 938 N N . PRO B 1 16 ? 7.516 8.57 15.555 1 96.69 16 PRO B N 1
ATOM 939 C CA . PRO B 1 16 ? 7.781 9.398 16.734 1 96.69 16 PRO B CA 1
ATOM 940 C C . PRO B 1 16 ? 6.867 10.617 16.812 1 96.69 16 PRO B C 1
ATOM 942 O O . PRO B 1 16 ? 6.336 11.062 15.789 1 96.69 16 PRO B O 1
ATOM 945 N N . LEU B 1 17 ? 6.754 11.094 18.047 1 95.81 17 LEU B N 1
ATOM 946 C CA . LEU B 1 17 ? 5.785 12.156 18.312 1 95.81 17 LEU B CA 1
ATOM 947 C C . LEU B 1 17 ? 6.047 13.352 17.406 1 95.81 17 LEU B C 1
ATOM 949 O O . LEU B 1 17 ? 5.109 13.938 16.859 1 95.81 17 LEU B O 1
ATOM 953 N N . VAL B 1 18 ? 7.262 13.703 17.281 1 95.19 18 VAL B N 1
ATOM 954 C CA . VAL B 1 18 ? 7.621 14.891 16.5 1 95.19 18 VAL B CA 1
ATOM 955 C C . VAL B 1 18 ? 7.148 14.719 15.055 1 95.19 18 VAL B C 1
ATOM 957 O O . VAL B 1 18 ? 6.516 15.617 14.492 1 95.19 18 VAL B O 1
ATOM 960 N N . MET B 1 19 ? 7.391 13.617 14.453 1 96.5 19 MET B N 1
ATOM 961 C CA . MET B 1 19 ? 6.969 13.352 13.078 1 96.5 19 MET B CA 1
ATOM 962 C C . MET B 1 19 ? 5.457 13.195 13 1 96.5 19 MET B C 1
ATOM 964 O O . MET B 1 19 ? 4.828 13.695 12.062 1 96.5 19 MET B O 1
ATOM 968 N N . ARG B 1 20 ? 4.953 12.531 13.938 1 97.5 20 ARG B N 1
ATOM 969 C CA . ARG B 1 20 ? 3.514 12.289 13.984 1 97.5 20 ARG B CA 1
ATOM 970 C C . ARG B 1 20 ? 2.74 13.602 13.938 1 97.5 20 ARG B C 1
ATOM 972 O O . ARG B 1 20 ? 1.733 13.711 13.234 1 97.5 20 ARG B O 1
ATOM 979 N N . VAL B 1 21 ? 3.254 14.586 14.648 1 97.19 21 VAL B N 1
ATOM 980 C CA . VAL B 1 21 ? 2.609 15.898 14.68 1 97.19 21 VAL B CA 1
ATOM 981 C C . VAL B 1 21 ? 2.648 16.531 13.289 1 97.19 21 VAL B C 1
ATOM 983 O O . VAL B 1 21 ? 1.652 17.094 12.828 1 97.19 21 VAL B O 1
ATOM 986 N N . GLN B 1 22 ? 3.773 16.422 12.656 1 97.5 22 GLN B N 1
ATOM 987 C CA . GLN B 1 22 ? 3.936 16.984 11.32 1 97.5 22 GLN B CA 1
ATOM 988 C C . GLN B 1 22 ? 3.033 16.281 10.312 1 97.5 22 GLN B C 1
ATOM 990 O O . GLN B 1 22 ? 2.41 16.922 9.469 1 97.5 22 GLN B O 1
ATOM 995 N N . VAL B 1 23 ? 2.895 14.984 10.352 1 98.25 23 VAL B N 1
ATOM 996 C CA . VAL B 1 23 ? 2.039 14.219 9.453 1 98.25 23 VAL B CA 1
ATOM 997 C C . VAL B 1 23 ? 0.577 14.594 9.68 1 98.25 23 VAL B C 1
ATOM 999 O O . VAL B 1 23 ? -0.178 14.781 8.727 1 98.25 23 VAL B O 1
ATOM 1002 N N . CYS B 1 24 ? 0.224 14.797 10.93 1 98.31 24 CYS B N 1
ATOM 1003 C CA . CYS B 1 24 ? -1.142 15.203 11.242 1 98.31 24 CYS B CA 1
ATOM 1004 C C . CYS B 1 24 ? -1.432 16.594 10.695 1 98.31 24 CYS B C 1
ATOM 1006 O O . CYS B 1 24 ? -2.549 16.875 10.258 1 98.31 24 CYS B O 1
ATOM 1008 N N . LYS B 1 25 ? -0.424 17.406 10.766 1 97.81 25 LYS B N 1
ATOM 1009 C CA . LYS B 1 25 ? -0.594 18.719 10.164 1 97.81 25 LYS B CA 1
ATOM 1010 C C . LYS B 1 25 ? -0.875 18.625 8.672 1 97.81 25 LYS B C 1
ATOM 1012 O O . LYS B 1 25 ? -1.759 19.297 8.148 1 97.81 25 LYS B O 1
ATOM 1017 N N . VAL B 1 26 ? -0.171 17.781 7.977 1 98.31 26 VAL B N 1
ATOM 1018 C CA . VAL B 1 26 ? -0.364 17.562 6.547 1 98.31 26 VAL B CA 1
ATOM 1019 C C . VAL B 1 26 ? -1.781 17.062 6.289 1 98.31 26 VAL B C 1
ATOM 1021 O O . VAL B 1 26 ? -2.459 17.531 5.375 1 98.31 26 VAL B O 1
ATOM 1024 N N . ILE B 1 27 ? -2.268 16.125 7.094 1 98.31 27 ILE B N 1
ATOM 1025 C CA . ILE B 1 27 ? -3.59 15.523 6.957 1 98.31 27 ILE B CA 1
ATOM 1026 C C . ILE B 1 27 ? -4.664 16.594 7.164 1 98.31 27 ILE B C 1
ATOM 1028 O O . ILE B 1 27 ? -5.594 16.703 6.363 1 98.31 27 ILE B O 1
ATOM 1032 N N . ASN B 1 28 ? -4.398 17.391 8.219 1 97.62 28 ASN B N 1
ATOM 1033 C CA . ASN B 1 28 ? -5.375 18.422 8.547 1 97.62 28 ASN B CA 1
ATOM 1034 C C . ASN B 1 28 ? -5.453 19.484 7.449 1 97.62 28 ASN B C 1
ATOM 1036 O O . ASN B 1 28 ? -6.543 19.922 7.086 1 97.62 28 ASN B O 1
ATOM 1040 N N . GLU B 1 29 ? -4.332 19.859 6.918 1 97.69 29 GLU B N 1
ATOM 1041 C CA . GLU B 1 29 ? -4.293 20.828 5.82 1 97.69 29 GLU B CA 1
ATOM 1042 C C . GLU B 1 29 ? -4.953 20.25 4.566 1 97.69 29 GLU B C 1
ATOM 1044 O O . GLU B 1 29 ? -5.719 20.938 3.893 1 97.69 29 GLU B O 1
ATOM 1049 N N . GLY B 1 30 ? -4.688 19 4.207 1 97.75 30 GLY B N 1
ATOM 1050 C CA . GLY B 1 30 ? -5.309 18.359 3.061 1 97.75 30 GLY B CA 1
ATOM 1051 C C . GLY B 1 30 ? -6.82 18.281 3.164 1 97.75 30 GLY B C 1
ATOM 1052 O O . GLY B 1 30 ? -7.523 18.484 2.172 1 97.75 30 GLY B O 1
ATOM 1053 N N . GLN B 1 31 ? -7.289 18.016 4.387 1 95.88 31 GLN B N 1
ATOM 1054 C CA . GLN B 1 31 ? -8.727 17.922 4.613 1 95.88 31 GLN B CA 1
ATOM 1055 C C . GLN B 1 31 ? -9.422 19.25 4.328 1 95.88 31 GLN B C 1
ATOM 1057 O O . GLN B 1 31 ? -10.562 19.281 3.859 1 95.88 31 GLN B O 1
ATOM 1062 N N . LYS B 1 32 ? -8.695 20.297 4.566 1 95.62 32 LYS B N 1
ATOM 1063 C CA . LYS B 1 32 ? -9.25 21.625 4.367 1 95.62 32 LYS B CA 1
ATOM 1064 C C . LYS B 1 32 ? -9.242 22.016 2.891 1 95.62 32 LYS B C 1
ATOM 1066 O O . LYS B 1 32 ? -10.164 22.672 2.41 1 95.62 32 LYS B O 1
ATOM 1071 N N . HIS B 1 33 ? -8.305 21.453 2.129 1 96.5 33 HIS B N 1
ATOM 1072 C CA . HIS B 1 33 ? -8.047 22.016 0.808 1 96.5 33 HIS B CA 1
ATOM 1073 C C . HIS B 1 33 ? -8.453 21.047 -0.294 1 96.5 33 HIS B C 1
ATOM 1075 O O . HIS B 1 33 ? -8.664 21.453 -1.439 1 96.5 33 HIS B O 1
ATOM 1081 N N . CYS B 1 34 ? -8.531 19.75 -0.002 1 97.62 34 CYS B N 1
ATOM 1082 C CA . CYS B 1 34 ? -8.828 18.766 -1.032 1 97.62 34 CYS B CA 1
ATOM 1083 C C . CYS B 1 34 ? -10.328 18.469 -1.095 1 97.62 34 CYS B C 1
ATOM 1085 O O . CYS B 1 34 ? -10.945 18.141 -0.082 1 97.62 34 CYS B O 1
ATOM 1087 N N . PRO B 1 35 ? -10.891 18.516 -2.254 1 96.94 35 PRO B N 1
ATOM 1088 C CA . PRO B 1 35 ? -12.344 18.406 -2.379 1 96.94 35 PRO B CA 1
ATOM 1089 C C . PRO B 1 35 ? -12.82 16.953 -2.334 1 96.94 35 PRO B C 1
ATOM 1091 O O . PRO B 1 35 ? -14 16.688 -2.084 1 96.94 35 PRO B O 1
ATOM 1094 N N . ASP B 1 36 ? -11.938 16.047 -2.674 1 96.94 36 ASP B N 1
ATOM 1095 C CA . ASP B 1 36 ? -12.352 14.641 -2.76 1 96.94 36 ASP B CA 1
ATOM 1096 C C . ASP B 1 36 ? -11.227 13.711 -2.301 1 96.94 36 ASP B C 1
ATOM 1098 O O . ASP B 1 36 ? -10.109 14.156 -2.049 1 96.94 36 ASP B O 1
ATOM 1102 N N . GLU B 1 37 ? -11.625 12.484 -2.127 1 96 37 GLU B N 1
ATOM 1103 C CA . GLU B 1 37 ? -10.711 11.492 -1.555 1 96 37 GLU B CA 1
ATOM 1104 C C . GLU B 1 37 ? -9.5 11.273 -2.455 1 96 37 GLU B C 1
ATOM 1106 O O . GLU B 1 37 ? -8.367 11.258 -1.979 1 96 37 GLU B O 1
ATOM 1111 N N . PRO B 1 38 ? -9.648 11.195 -3.812 1 97.5 38 PRO B N 1
ATOM 1112 C CA . PRO B 1 38 ? -8.453 11.023 -4.652 1 97.5 38 PRO B CA 1
ATOM 1113 C C . PRO B 1 38 ? -7.492 12.203 -4.559 1 97.5 38 PRO B C 1
ATOM 1115 O O . PRO B 1 38 ? -6.277 12.008 -4.488 1 97.5 38 PRO B O 1
ATOM 1118 N N . SER B 1 39 ? -8.008 13.352 -4.527 1 98.06 39 SER B N 1
ATOM 1119 C CA . SER B 1 39 ? -7.145 14.523 -4.402 1 98.06 39 SER B CA 1
ATOM 1120 C C . SER B 1 39 ? -6.465 14.57 -3.035 1 98.06 39 SER B C 1
ATOM 1122 O O . SER B 1 39 ? -5.316 14.992 -2.92 1 98.06 39 SER B O 1
ATOM 1124 N N . PHE B 1 40 ? -7.207 14.109 -2.053 1 98.38 40 PHE B N 1
ATOM 1125 C CA . PHE B 1 40 ? -6.684 14.055 -0.693 1 98.38 40 PHE B CA 1
ATOM 1126 C C . PHE B 1 40 ? -5.535 13.055 -0.594 1 98.38 40 PHE B C 1
ATOM 1128 O O . PHE B 1 40 ? -4.473 13.375 -0.06 1 98.38 40 PHE B O 1
ATOM 1135 N N . VAL B 1 41 ? -5.73 11.898 -1.186 1 98.44 41 VAL B N 1
ATOM 1136 C CA . VAL B 1 41 ? -4.73 10.836 -1.2 1 98.44 41 VAL B CA 1
ATOM 1137 C C . VAL B 1 41 ? -3.482 11.312 -1.937 1 98.44 41 VAL B C 1
ATOM 1139 O O . VAL B 1 41 ? -2.365 11.172 -1.432 1 98.44 41 VAL B O 1
ATOM 1142 N N . GLN B 1 42 ? -3.678 11.922 -3.053 1 98.62 42 GLN B N 1
ATOM 1143 C CA . GLN B 1 42 ? -2.566 12.43 -3.85 1 98.62 42 GLN B CA 1
ATOM 1144 C C . GLN B 1 42 ? -1.813 13.523 -3.104 1 98.62 42 GLN B C 1
ATOM 1146 O O . GLN B 1 42 ? -0.581 13.555 -3.107 1 98.62 42 GLN B O 1
ATOM 1151 N N . TYR B 1 43 ? -2.533 14.398 -2.434 1 98.81 43 TYR B N 1
ATOM 1152 C CA . TYR B 1 43 ? -1.94 15.5 -1.688 1 98.81 43 TYR B CA 1
ATOM 1153 C C . TYR B 1 43 ? -1.041 14.984 -0.571 1 98.81 43 TYR B C 1
ATOM 1155 O O . TYR B 1 43 ? 0.098 15.438 -0.425 1 98.81 43 TYR B O 1
ATOM 1163 N N . ILE B 1 44 ? -1.582 14.023 0.218 1 98.69 44 ILE B N 1
ATOM 1164 C CA . ILE B 1 44 ? -0.813 13.484 1.337 1 98.69 44 ILE B CA 1
ATOM 1165 C C . ILE B 1 44 ? 0.47 12.844 0.819 1 98.69 44 ILE B C 1
ATOM 1167 O O . ILE B 1 44 ? 1.562 13.133 1.316 1 98.69 44 ILE B O 1
ATOM 1171 N N . LYS B 1 45 ? 0.325 12.016 -0.17 1 98.75 45 LYS B N 1
ATOM 1172 C CA . LYS B 1 45 ? 1.476 11.289 -0.699 1 98.75 45 LYS B CA 1
ATOM 1173 C C . LYS B 1 45 ? 2.543 12.25 -1.214 1 98.75 45 LYS B C 1
ATOM 1175 O O . LYS B 1 45 ? 3.721 12.125 -0.871 1 98.75 45 LYS B O 1
ATOM 1180 N N . LYS B 1 46 ? 2.17 13.242 -1.98 1 98.5 46 LYS B N 1
ATOM 1181 C CA . LYS B 1 46 ? 3.117 14.172 -2.584 1 98.5 46 LYS B CA 1
ATOM 1182 C C . LYS B 1 46 ? 3.771 15.055 -1.524 1 98.5 46 LYS B C 1
ATOM 1184 O O . LYS B 1 46 ? 4.969 15.336 -1.597 1 98.5 46 LYS B O 1
ATOM 1189 N N . THR B 1 47 ? 3.004 15.492 -0.573 1 98.69 47 THR B N 1
ATOM 1190 C CA . THR B 1 47 ? 3.529 16.359 0.48 1 98.69 47 THR B CA 1
ATOM 1191 C C . THR B 1 47 ? 4.539 15.602 1.34 1 98.69 47 THR B C 1
ATOM 1193 O O . THR B 1 47 ? 5.609 16.125 1.655 1 98.69 47 THR B O 1
ATOM 1196 N N . LEU B 1 48 ? 4.262 14.367 1.611 1 98.5 48 LEU B N 1
ATOM 1197 C CA . LEU B 1 48 ? 5.176 13.586 2.434 1 98.5 48 LEU B CA 1
ATOM 1198 C C . LEU B 1 48 ? 6.43 13.219 1.651 1 98.5 48 LEU B C 1
ATOM 1200 O O . LEU B 1 48 ? 7.527 13.18 2.213 1 98.5 48 LEU B O 1
ATOM 1204 N N . ASP B 1 49 ? 6.223 12.977 0.395 1 97.56 49 ASP B N 1
ATOM 1205 C CA . ASP B 1 49 ? 7.406 12.781 -0.438 1 97.56 49 ASP B CA 1
ATOM 1206 C C . ASP B 1 49 ? 8.336 13.992 -0.372 1 97.56 49 ASP B C 1
ATOM 1208 O O . ASP B 1 49 ? 9.555 13.844 -0.286 1 97.56 49 ASP B O 1
ATOM 1212 N N . ARG B 1 50 ? 7.766 15.117 -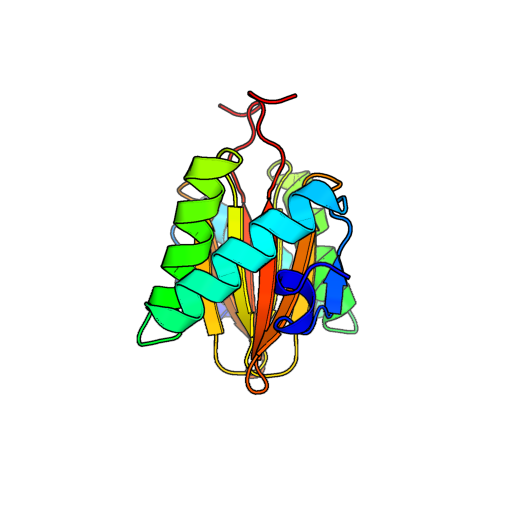0.393 1 97.88 50 ARG B N 1
ATOM 1213 C CA . ARG B 1 50 ? 8.523 16.359 -0.41 1 97.88 50 ARG B CA 1
ATOM 1214 C C . ARG B 1 50 ? 9.164 16.625 0.95 1 97.88 50 ARG B C 1
ATOM 1216 O O . ARG B 1 50 ? 10.312 17.062 1.027 1 97.88 50 ARG B O 1
ATOM 1223 N N . GLN B 1 51 ? 8.477 16.297 2 1 97.5 51 GLN B N 1
ATOM 1224 C CA . GLN B 1 51 ? 8.906 16.703 3.332 1 97.5 51 GLN B CA 1
ATOM 1225 C C . GLN B 1 51 ? 9.82 15.656 3.963 1 97.5 51 GLN B C 1
ATOM 1227 O O . GLN B 1 51 ? 10.719 15.992 4.738 1 97.5 51 GLN B O 1
ATOM 1232 N N . PHE B 1 52 ? 9.562 14.375 3.576 1 96.06 52 PHE B N 1
ATOM 1233 C CA . PHE B 1 52 ? 10.266 13.336 4.324 1 96.06 52 PHE B CA 1
ATOM 1234 C C . PHE B 1 52 ? 10.977 12.375 3.377 1 96.06 52 PHE B C 1
ATOM 1236 O O . PHE B 1 52 ? 11.391 11.289 3.787 1 96.06 52 PHE B O 1
ATOM 1243 N N . GLY B 1 53 ? 11.125 12.719 2.146 1 94.88 53 GLY B N 1
ATOM 1244 C CA . GLY B 1 53 ? 11.758 11.844 1.175 1 94.88 53 GLY B CA 1
ATOM 1245 C C . GLY B 1 53 ? 10.781 10.938 0.457 1 94.88 53 GLY B C 1
ATOM 1246 O O . GLY B 1 53 ? 9.664 10.719 0.935 1 94.88 53 GLY B O 1
ATOM 1247 N N . LYS B 1 54 ? 11.156 10.258 -0.567 1 94.31 54 LYS B N 1
ATOM 1248 C CA . LYS B 1 54 ? 10.289 9.547 -1.5 1 94.31 54 LYS B CA 1
ATOM 1249 C C . LYS B 1 54 ? 9.906 8.172 -0.958 1 94.31 54 LYS B C 1
ATOM 1251 O O . LYS B 1 54 ? 10.305 7.805 0.148 1 94.31 54 LYS B O 1
ATOM 1256 N N . LEU B 1 55 ? 8.984 7.492 -1.77 1 96.25 55 LEU B N 1
ATOM 1257 C CA . LEU B 1 55 ? 8.531 6.117 -1.589 1 96.25 55 LEU B CA 1
ATOM 1258 C C . LEU B 1 55 ? 7.465 6.035 -0.502 1 96.25 55 LEU B C 1
ATOM 1260 O O . LEU B 1 55 ? 7.496 5.129 0.336 1 96.25 55 LEU B O 1
ATOM 1264 N N . TRP B 1 56 ? 6.641 7.02 -0.508 1 98.06 56 TRP B N 1
ATOM 1265 C CA . TRP B 1 56 ? 5.449 6.949 0.333 1 98.06 56 TRP B CA 1
ATOM 1266 C C . TRP B 1 56 ? 4.305 6.254 -0.396 1 98.06 56 TRP B C 1
ATOM 1268 O O . TRP B 1 56 ? 4.258 6.25 -1.629 1 98.06 56 TRP B O 1
ATOM 1278 N N . HIS B 1 57 ? 3.387 5.691 0.375 1 98.75 57 HIS B N 1
ATOM 1279 C CA . HIS B 1 57 ? 2.193 4.98 -0.072 1 98.75 57 HIS B CA 1
ATOM 1280 C C . HIS B 1 57 ? 0.958 5.441 0.693 1 98.75 57 HIS B C 1
ATOM 1282 O O . HIS B 1 57 ? 0.965 5.48 1.926 1 98.75 57 HIS B O 1
ATOM 1288 N N . VAL B 1 58 ? -0.039 5.887 0.013 1 98.81 58 VAL B N 1
ATOM 1289 C CA . VAL B 1 58 ? -1.305 6.246 0.643 1 98.81 58 VAL B CA 1
ATOM 1290 C C . VAL B 1 58 ? -2.447 5.473 -0.012 1 98.81 58 VAL B C 1
ATOM 1292 O O . VAL B 1 58 ? -2.641 5.555 -1.228 1 98.81 58 VAL B O 1
ATOM 1295 N N . ILE B 1 59 ? -3.168 4.691 0.717 1 98.62 59 ILE B N 1
ATOM 1296 C CA . ILE B 1 59 ? -4.273 3.871 0.24 1 98.62 59 ILE B CA 1
ATOM 1297 C C . ILE B 1 59 ? -5.488 4.059 1.148 1 98.62 59 ILE B C 1
ATOM 1299 O O . ILE B 1 59 ? -5.363 4.016 2.375 1 98.62 59 ILE B O 1
ATOM 1303 N N . THR B 1 60 ? -6.602 4.398 0.629 1 98.06 60 THR B N 1
ATOM 1304 C CA . THR B 1 60 ? -7.832 4.469 1.408 1 98.06 60 THR B CA 1
ATOM 1305 C C . THR B 1 60 ? -8.641 3.182 1.267 1 98.06 60 THR B C 1
ATOM 1307 O O . THR B 1 60 ? -8.656 2.568 0.197 1 98.06 60 THR B O 1
ATOM 1310 N N . VAL B 1 61 ? -9.32 2.795 2.271 1 97.06 61 VAL B N 1
ATOM 1311 C CA . VAL B 1 61 ? -10.133 1.584 2.266 1 97.06 61 VAL B CA 1
ATOM 1312 C C . VAL B 1 61 ? -11.5 1.88 2.863 1 97.06 61 VAL B C 1
ATOM 1314 O O . VAL B 1 61 ? -11.609 2.295 4.02 1 97.06 61 VAL B O 1
ATOM 1317 N N . HIS B 1 62 ? -12.492 1.707 1.956 1 95.56 62 HIS B N 1
ATOM 1318 C CA . HIS B 1 62 ? -13.867 1.729 2.443 1 95.56 62 HIS B CA 1
ATOM 1319 C C . HIS B 1 62 ? -14.375 0.32 2.727 1 95.56 62 HIS B C 1
ATOM 1321 O O . HIS B 1 62 ? -14.781 -0.395 1.808 1 95.56 62 HIS B O 1
ATOM 1327 N N . GLY B 1 63 ? -14.133 -0.214 3.977 1 93.19 63 GLY B N 1
ATOM 1328 C CA . GLY B 1 63 ? -14.492 -1.578 4.336 1 93.19 63 GLY B CA 1
ATOM 1329 C C . GLY B 1 63 ? -13.336 -2.354 4.949 1 93.19 63 GLY B C 1
ATOM 1330 O O . GLY B 1 63 ? -12.422 -1.762 5.52 1 93.19 63 GLY B O 1
ATOM 1331 N N . ARG B 1 64 ? -13.422 -3.652 4.84 1 94.31 64 ARG B N 1
ATOM 1332 C CA . ARG B 1 64 ? -12.406 -4.523 5.422 1 94.31 64 ARG B CA 1
ATOM 1333 C C . ARG B 1 64 ? -11.18 -4.613 4.516 1 94.31 64 ARG B C 1
ATOM 1335 O O . ARG B 1 64 ? -11.289 -4.43 3.301 1 94.31 64 ARG B O 1
ATOM 1342 N N . TYR B 1 65 ? -10.07 -4.863 5.219 1 96.94 65 TYR B N 1
ATOM 1343 C CA . TYR B 1 65 ? -8.828 -5.016 4.465 1 96.94 65 TYR B CA 1
ATOM 1344 C C . TYR B 1 65 ? -7.832 -5.875 5.234 1 96.94 65 TYR B C 1
ATOM 1346 O O . TYR B 1 65 ? -7.945 -6.031 6.449 1 96.94 65 TYR B O 1
ATOM 1354 N N . TYR B 1 66 ? -6.93 -6.449 4.531 1 97.44 66 TYR B N 1
ATOM 1355 C CA . TYR B 1 66 ? -5.707 -7.047 5.059 1 97.44 66 TYR B CA 1
ATOM 1356 C C . TYR B 1 66 ? -4.48 -6.543 4.305 1 97.44 66 TYR B C 1
ATOM 1358 O O . TYR B 1 66 ? -4.586 -6.133 3.145 1 97.44 66 TYR B O 1
ATOM 1366 N N . SER B 1 67 ? -3.42 -6.504 4.988 1 97.88 67 SER B N 1
ATOM 1367 C CA . SER B 1 67 ? -2.225 -5.996 4.324 1 97.88 67 SER B CA 1
ATOM 1368 C C . SER B 1 67 ? -0.966 -6.672 4.859 1 97.88 67 SER B C 1
ATOM 1370 O O . SER B 1 67 ? -0.929 -7.098 6.016 1 97.88 67 SER B O 1
ATOM 1372 N N . PHE B 1 68 ? -0.017 -6.832 3.982 1 98.12 68 PHE B N 1
ATOM 1373 C CA . PHE B 1 68 ? 1.336 -7.262 4.312 1 98.12 68 PHE B CA 1
ATOM 1374 C C . PHE B 1 68 ? 2.355 -6.594 3.396 1 98.12 68 PHE B C 1
ATOM 1376 O O . PHE B 1 68 ? 2.359 -6.828 2.186 1 98.12 68 PHE B O 1
ATOM 1383 N N . TYR B 1 69 ? 3.129 -5.664 3.953 1 97.62 69 TYR B N 1
ATOM 1384 C CA . TYR B 1 69 ? 4.07 -4.895 3.146 1 97.62 69 TYR B CA 1
ATOM 1385 C C . TYR B 1 69 ? 5.309 -4.527 3.955 1 97.62 69 TYR B C 1
ATOM 1387 O O . TYR B 1 69 ? 5.301 -4.605 5.184 1 97.62 69 TYR B O 1
ATOM 1395 N N . THR B 1 70 ? 6.332 -4.191 3.283 1 93.56 70 THR B N 1
ATOM 1396 C CA . THR B 1 70 ? 7.57 -3.73 3.904 1 93.56 70 THR B CA 1
ATOM 1397 C C . THR B 1 70 ? 7.578 -2.209 4.031 1 93.56 70 THR B C 1
ATOM 1399 O O . THR B 1 70 ? 7.273 -1.498 3.072 1 93.56 70 THR B O 1
ATOM 1402 N N . TYR B 1 71 ? 7.789 -1.752 5.16 1 94.75 71 TYR B N 1
ATOM 1403 C CA . TYR B 1 71 ? 7.902 -0.31 5.352 1 94.75 71 TYR B CA 1
ATOM 1404 C C . TYR B 1 71 ? 9.109 0.033 6.219 1 94.75 71 TYR B C 1
ATOM 1406 O O . TYR B 1 71 ? 9.688 -0.843 6.863 1 94.75 71 TYR B O 1
ATOM 1414 N N . GLU B 1 72 ? 9.531 1.255 6.184 1 94.69 72 GLU B N 1
ATOM 1415 C CA . GLU B 1 72 ? 10.586 1.769 7.055 1 94.69 72 GLU B CA 1
ATOM 1416 C C . GLU B 1 72 ? 10.062 2.014 8.469 1 94.69 72 GLU B C 1
ATOM 1418 O O . GLU B 1 72 ? 9.07 2.719 8.656 1 94.69 72 GLU B O 1
ATOM 1423 N N . MET B 1 73 ? 10.836 1.413 9.375 1 95.31 73 MET B N 1
ATOM 1424 C CA . MET B 1 73 ? 10.414 1.576 10.766 1 95.31 73 MET B CA 1
ATOM 1425 C C . MET B 1 73 ? 10.273 3.053 11.125 1 95.31 73 MET B C 1
ATOM 1427 O O . MET B 1 73 ? 11.125 3.865 10.766 1 95.31 73 MET B O 1
ATOM 1431 N N . GLY B 1 74 ? 9.164 3.43 11.828 1 97.25 74 GLY B N 1
ATOM 1432 C CA . GLY B 1 74 ? 8.938 4.797 12.266 1 97.25 74 GLY B CA 1
ATOM 1433 C C . GLY B 1 74 ? 8.219 5.645 11.227 1 97.25 74 GLY B C 1
ATOM 1434 O O . GLY B 1 74 ? 8.102 6.859 11.383 1 97.25 74 GLY B O 1
ATOM 1435 N N . TYR B 1 75 ? 7.777 4.969 10.195 1 98 75 TYR B N 1
ATOM 1436 C CA . TYR B 1 75 ? 7.156 5.754 9.133 1 98 75 TYR B CA 1
ATOM 1437 C C . TYR B 1 75 ? 5.809 5.156 8.734 1 98 75 TYR B C 1
ATOM 1439 O O . TYR B 1 75 ? 5.402 5.25 7.57 1 98 75 TYR B O 1
ATOM 1447 N N . ASN B 1 76 ? 5.176 4.445 9.594 1 98.56 76 ASN B N 1
ATOM 1448 C CA . ASN B 1 76 ? 3.842 3.896 9.367 1 98.56 76 ASN B CA 1
ATOM 1449 C C . ASN B 1 76 ? 2.777 4.684 10.133 1 98.56 76 ASN B C 1
ATOM 1451 O O . ASN B 1 76 ? 2.955 4.992 11.312 1 98.56 76 ASN B O 1
ATOM 1455 N N . PHE B 1 77 ? 1.716 4.965 9.508 1 98.69 77 PHE B N 1
ATOM 1456 C CA . PHE B 1 77 ? 0.653 5.805 10.047 1 98.69 77 PHE B CA 1
ATOM 1457 C C . PHE B 1 77 ? -0.685 5.469 9.398 1 98.69 77 PHE B C 1
ATOM 1459 O O . PHE B 1 77 ? -0.864 5.66 8.195 1 98.69 77 PHE B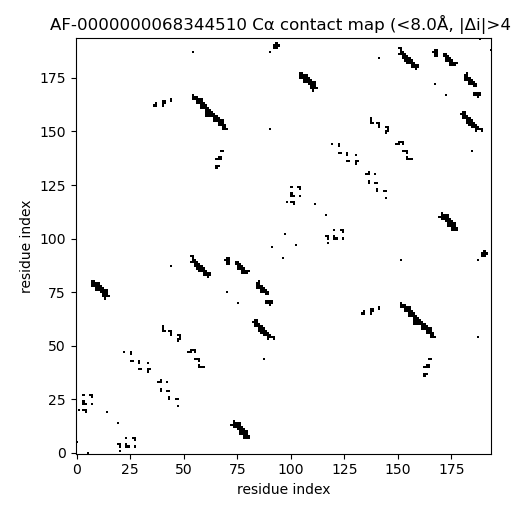 O 1
ATOM 1466 N N . ALA B 1 78 ? -1.617 4.941 10.18 1 98.5 78 ALA B N 1
ATOM 1467 C CA . ALA B 1 78 ? -2.967 4.672 9.695 1 98.5 78 ALA B CA 1
ATOM 1468 C C . ALA B 1 78 ? -4.008 5.438 10.5 1 98.5 78 ALA B C 1
ATOM 1470 O O . ALA B 1 78 ? -3.904 5.527 11.727 1 98.5 78 ALA B O 1
ATOM 1471 N N . PHE B 1 79 ? -4.973 5.992 9.852 1 98.56 79 PHE B N 1
ATOM 1472 C CA . PHE B 1 79 ? -5.992 6.773 10.539 1 98.56 79 PHE B CA 1
ATOM 1473 C C . PHE B 1 79 ? -7.355 6.578 9.891 1 98.56 79 PHE B C 1
ATOM 1475 O O . PHE B 1 79 ? -7.453 6.008 8.797 1 98.56 79 PHE B O 1
ATOM 1482 N N . ARG B 1 80 ? -8.367 6.969 10.609 1 97.56 80 ARG B N 1
ATOM 1483 C CA . ARG B 1 80 ? -9.734 6.848 10.125 1 97.56 80 ARG B CA 1
ATOM 1484 C C . ARG B 1 80 ? -10.367 8.219 9.93 1 97.56 80 ARG B C 1
ATOM 1486 O O . ARG B 1 80 ? -10.18 9.125 10.75 1 97.56 80 ARG B O 1
ATOM 1493 N N . LYS B 1 81 ? -11.078 8.375 8.844 1 95.25 81 LYS B N 1
ATOM 1494 C CA . LYS B 1 81 ? -11.898 9.555 8.562 1 95.25 81 LYS B CA 1
ATOM 1495 C C . LYS B 1 81 ? -13.203 9.172 7.875 1 95.25 81 LYS B C 1
ATOM 1497 O O . LYS B 1 81 ? -13.188 8.547 6.809 1 95.25 81 LYS B O 1
ATOM 1502 N N . ASN B 1 82 ? -14.367 9.586 8.414 1 89.88 82 ASN B N 1
ATOM 1503 C CA . ASN B 1 82 ? -15.688 9.328 7.84 1 89.88 82 ASN B CA 1
ATOM 1504 C C . ASN B 1 82 ? -15.852 7.859 7.457 1 89.88 82 ASN B C 1
ATOM 1506 O O . ASN B 1 82 ? -16.25 7.551 6.336 1 89.88 82 ASN B O 1
ATOM 1510 N N . ASP B 1 83 ? -15.461 6.938 8.148 1 90.25 83 ASP B N 1
ATOM 1511 C CA . ASP B 1 83 ? -15.633 5.496 8 1 90.25 83 ASP B CA 1
ATOM 1512 C C . ASP B 1 83 ? -14.68 4.938 6.941 1 90.25 83 ASP B C 1
ATOM 1514 O O . ASP B 1 83 ? -14.914 3.855 6.398 1 90.25 83 ASP B O 1
ATOM 1518 N N . CYS B 1 84 ? -13.75 5.668 6.645 1 96.06 84 CYS B N 1
ATOM 1519 C CA . CYS B 1 84 ? -12.68 5.285 5.734 1 96.06 84 CYS B CA 1
ATOM 1520 C C . CYS B 1 84 ? -11.359 5.137 6.48 1 96.06 84 CYS B C 1
ATOM 1522 O O . CYS B 1 84 ? -11.07 5.91 7.398 1 96.06 84 CYS B O 1
ATOM 1524 N N . ILE B 1 85 ? -10.617 4.082 6.113 1 97.62 85 ILE B N 1
ATOM 1525 C CA . ILE B 1 85 ? -9.289 3.904 6.684 1 97.62 85 ILE B CA 1
ATOM 1526 C C . ILE B 1 85 ? -8.234 4.379 5.684 1 97.62 85 ILE B C 1
ATOM 1528 O O . ILE B 1 85 ? -8.336 4.105 4.484 1 97.62 85 ILE B O 1
ATOM 1532 N N . PHE B 1 86 ? -7.258 5.133 6.156 1 98.56 86 PHE B N 1
ATOM 1533 C CA . PHE B 1 86 ? -6.125 5.586 5.363 1 98.56 86 PHE B CA 1
ATOM 1534 C C . PHE B 1 86 ? -4.836 4.918 5.824 1 98.56 86 PHE B C 1
ATOM 1536 O O . PHE B 1 86 ? -4.441 5.055 6.984 1 98.56 86 PHE B O 1
ATOM 1543 N N . LEU B 1 87 ? -4.242 4.121 4.93 1 98.69 87 LEU B N 1
ATOM 1544 C CA . LEU B 1 87 ? -2.902 3.594 5.156 1 98.69 87 LEU B CA 1
ATOM 1545 C C . LEU B 1 87 ? -1.846 4.535 4.59 1 98.69 87 LEU B C 1
ATOM 1547 O O . LEU B 1 87 ? -1.869 4.859 3.402 1 98.69 87 LEU B O 1
ATOM 1551 N N . VAL B 1 88 ? -0.991 5.039 5.465 1 98.81 88 VAL B N 1
ATOM 1552 C CA . VAL B 1 88 ? 0.08 5.957 5.09 1 98.81 88 VAL B CA 1
ATOM 1553 C C . VAL B 1 88 ? 1.417 5.43 5.605 1 98.81 88 VAL B C 1
ATOM 1555 O O . VAL B 1 88 ? 1.622 5.32 6.816 1 98.81 88 VAL B O 1
ATOM 1558 N N . TYR B 1 89 ? 2.322 5.09 4.555 1 98.69 89 TYR B N 1
ATOM 1559 C CA . TYR B 1 89 ? 3.596 4.555 5.023 1 98.69 89 TYR B CA 1
ATOM 1560 C C . TYR B 1 89 ? 4.691 4.766 3.986 1 98.69 89 TYR B C 1
ATOM 1562 O O . TYR B 1 89 ? 4.406 5.07 2.824 1 98.69 89 TYR B O 1
ATOM 1570 N N . LYS B 1 90 ? 5.891 4.691 4.496 1 97.56 90 LYS B N 1
ATOM 1571 C CA . LYS B 1 90 ? 7.074 4.891 3.666 1 97.56 90 LYS B CA 1
ATOM 1572 C C . LYS B 1 90 ? 7.914 3.617 3.596 1 97.56 90 LYS B C 1
ATOM 1574 O O . LYS B 1 90 ? 8.094 2.93 4.605 1 97.56 90 LYS B O 1
ATOM 1579 N N . THR B 1 91 ? 8.375 3.271 2.41 1 96.81 91 THR B N 1
ATOM 1580 C CA . THR B 1 91 ? 9.312 2.16 2.271 1 96.81 91 THR B CA 1
ATOM 1581 C C . THR B 1 91 ? 10.75 2.654 2.332 1 96.81 91 THR B C 1
ATOM 1583 O O . THR B 1 91 ? 11.023 3.828 2.074 1 96.81 91 THR B O 1
ATOM 1586 N N . PRO B 1 92 ? 11.719 1.79 2.729 1 92.5 92 PRO B N 1
ATOM 1587 C CA . PRO B 1 92 ? 13.117 2.215 2.822 1 92.5 92 PRO B CA 1
ATOM 1588 C C . PRO B 1 92 ? 13.688 2.66 1.479 1 92.5 92 PRO B C 1
ATOM 1590 O O . PRO B 1 92 ? 13.367 2.076 0.441 1 92.5 92 PRO B O 1
ATOM 1593 N N . ASP B 1 93 ? 14.359 3.854 1.57 1 80.12 93 ASP B N 1
ATOM 1594 C CA . ASP B 1 93 ? 15.039 4.34 0.375 1 80.12 93 ASP B CA 1
ATOM 1595 C C . ASP B 1 93 ? 16.547 4.117 0.475 1 80.12 93 ASP B C 1
ATOM 1597 O O . ASP B 1 93 ? 17.094 4.031 1.576 1 80.12 93 ASP B O 1
ATOM 1601 N N . VAL B 1 94 ? 17.234 3.574 -0.427 1 60.81 94 VAL B N 1
ATOM 1602 C CA . VAL B 1 94 ? 18.688 3.414 -0.389 1 60.81 94 VAL B CA 1
ATOM 1603 C C . VAL B 1 94 ? 19.344 4.758 -0.083 1 60.81 94 VAL B C 1
ATOM 1605 O O . VAL B 1 94 ? 20.484 4.801 0.407 1 60.81 94 VAL B O 1
ATOM 1608 N N . GLU B 1 95 ? 18.906 5.738 -0.522 1 53 95 GLU B N 1
ATOM 1609 C CA . GLU B 1 95 ? 19.609 6.984 -0.268 1 53 95 GLU B CA 1
ATOM 1610 C C . GLU B 1 95 ? 19.594 7.344 1.216 1 53 95 GLU B C 1
ATOM 1612 O O . GLU B 1 95 ? 20.5 8.016 1.714 1 53 95 GLU B O 1
ATOM 1617 N N . ASP B 1 96 ? 18.656 7.16 1.891 1 44.38 96 ASP B N 1
ATOM 1618 C CA . ASP B 1 96 ? 18.562 7.582 3.285 1 44.38 96 ASP B CA 1
ATOM 1619 C C . ASP B 1 96 ? 19.172 6.527 4.215 1 44.38 96 ASP B C 1
ATOM 1621 O O . ASP B 1 96 ? 19.203 6.719 5.434 1 44.38 96 ASP B O 1
ATOM 1625 N N . SER B 1 97 ? 19.391 5.258 3.834 1 37.28 97 SER B N 1
ATOM 1626 C CA . SER B 1 97 ? 20.109 4.395 4.777 1 37.28 97 SER B CA 1
ATOM 1627 C C . SER B 1 97 ? 21.609 4.637 4.727 1 37.28 97 SER B C 1
ATOM 1629 O O . SER B 1 97 ? 22.156 4.961 3.672 1 37.28 97 SER B O 1
#

Solvent-accessible surface area (backbone atoms only — not comparable to full-atom values): 10368 Å² total; per-residue (Å²): 126,68,70,46,54,72,80,50,49,70,74,45,72,57,39,51,68,72,56,44,44,54,54,30,42,51,52,55,52,34,65,75,70,35,92,45,69,63,54,30,35,45,47,50,31,55,51,44,26,71,73,72,44,64,48,30,36,23,37,40,32,40,61,57,70,46,75,34,65,60,59,31,88,50,37,39,41,25,33,48,57,97,81,26,38,36,44,36,34,25,35,70,49,57,81,79,103,125,68,69,46,54,72,79,50,49,71,75,46,69,58,40,50,67,73,55,43,44,53,52,30,43,50,53,56,52,34,65,74,71,35,92,44,69,64,53,30,33,44,47,50,29,54,50,43,27,70,75,72,45,64,46,31,34,23,37,40,34,41,61,56,68,47,74,33,62,60,59,30,89,52,38,39,41,25,32,49,58,97,80,26,39,37,44,36,33,24,35,69,50,58,82,81,102

Secondary structure (DSSP, 8-state):
--HHHHTSEEEEE---HHHHHHHHHHHHHHHHH-SSHHHHHHHHHHHHHHHH-S-EEEEEESS-EEEEE---TT-EEEEEETTEEEEEEE---TTT-/--HHHHTSEEEEE---HHHHHHHHHHHHHHHHH-SSHHHHHHHHHHHHHHHH-S-EEEEEESS-EEEEE---TT-EEEEEETTEEEEEEEPPPTTT-